Protein AF-A0A0M0BD01-F1 (afdb_monomer_lite)

pLDDT: mean 79.01, std 14.41, range [37.62, 95.62]

Radius of gyration: 25.8 Å; chains: 1; bounding box: 86×58×53 Å

Sequence (229 aa):
MHLENILIILGMAAPMVLFSYLSGTGRVRFELRRLPMLDFVEDMIRAASERAQQLMFVVLRHICSVAARLNVRTIVTSAQPEIASVIADWAKEGYFAAGHPERFNIEDVYSFADGYHAEPLGNVALIHSQEPAGIIYLGQYNWNFCIMPMGAGNLAGVTQAALNCNPDSHTFASVLCSRTVTAHDTVAMGMYLKNDPAETAVQSAQDVVMVFVVCALWLLFALQYLNVL

Structure (mmCIF, N/CA/C/O backbone):
data_AF-A0A0M0BD01-F1
#
_entry.id   AF-A0A0M0BD01-F1
#
loop_
_atom_site.group_PDB
_atom_site.id
_atom_site.type_symbol
_atom_site.label_atom_id
_atom_site.label_alt_id
_atom_site.label_comp_id
_atom_site.label_asym_id
_atom_site.label_entity_id
_atom_site.label_seq_id
_atom_site.pdbx_PDB_ins_code
_atom_site.Cartn_x
_atom_site.Cartn_y
_atom_site.Cartn_z
_atom_site.occupancy
_atom_site.B_iso_or_equiv
_atom_site.auth_seq_id
_atom_site.auth_comp_id
_atom_site.auth_asym_id
_atom_site.auth_atom_id
_atom_site.pdbx_PDB_model_num
ATOM 1 N N . MET A 1 1 ? 61.699 3.710 -6.625 1.00 54.16 1 MET A N 1
ATOM 2 C CA . MET A 1 1 ? 60.513 4.531 -6.943 1.00 54.16 1 MET A CA 1
ATOM 3 C C . MET A 1 1 ? 60.887 5.972 -6.641 1.00 54.16 1 MET A C 1
ATOM 5 O O . MET A 1 1 ? 61.155 6.291 -5.491 1.00 54.16 1 MET A O 1
ATOM 9 N N . HIS A 1 2 ? 61.127 6.751 -7.694 1.00 54.53 2 HIS A N 1
ATOM 10 C CA . HIS A 1 2 ? 61.945 7.964 -7.652 1.00 54.53 2 HIS A CA 1
ATOM 11 C C . HIS A 1 2 ? 61.229 9.129 -6.955 1.00 54.53 2 HIS A C 1
ATOM 13 O O . HIS A 1 2 ? 60.022 9.300 -7.117 1.00 54.53 2 HIS A O 1
ATOM 19 N N . LEU A 1 3 ? 61.993 9.919 -6.190 1.00 64.25 3 LEU A N 1
ATOM 20 C CA . LEU A 1 3 ? 61.565 11.103 -5.424 1.00 64.25 3 LEU A CA 1
ATOM 21 C C . LEU A 1 3 ? 60.707 12.082 -6.258 1.00 64.25 3 LEU A C 1
ATOM 23 O O . LEU A 1 3 ? 59.822 12.755 -5.737 1.00 64.25 3 LEU A O 1
ATOM 27 N N . GLU A 1 4 ? 60.939 12.098 -7.569 1.00 59.94 4 GLU A N 1
ATOM 28 C CA . GLU A 1 4 ? 60.230 12.893 -8.574 1.00 59.94 4 GLU A CA 1
ATOM 29 C C . GLU A 1 4 ? 58.730 12.564 -8.655 1.00 59.94 4 GLU A C 1
ATOM 31 O O . GLU A 1 4 ? 57.906 13.471 -8.740 1.00 59.94 4 GLU A O 1
ATOM 36 N N . ASN A 1 5 ? 58.338 11.293 -8.512 1.00 51.56 5 ASN A N 1
ATOM 37 C CA . ASN A 1 5 ? 56.926 10.894 -8.560 1.00 51.56 5 ASN A CA 1
ATOM 38 C C . ASN A 1 5 ? 56.150 11.385 -7.329 1.00 51.56 5 ASN A C 1
ATOM 40 O O . ASN A 1 5 ? 54.976 11.729 -7.430 1.00 51.56 5 ASN A O 1
ATOM 44 N N . ILE A 1 6 ? 56.808 11.452 -6.167 1.00 68.31 6 ILE A N 1
ATOM 45 C CA . ILE A 1 6 ? 56.199 11.943 -4.922 1.00 68.31 6 ILE A CA 1
ATOM 46 C C . ILE A 1 6 ? 55.979 13.458 -5.003 1.00 68.31 6 ILE A C 1
ATOM 48 O O . ILE A 1 6 ? 54.929 13.948 -4.592 1.00 68.31 6 ILE A O 1
ATOM 52 N N . LEU A 1 7 ? 56.929 14.193 -5.587 1.00 64.56 7 LEU A N 1
ATOM 53 C CA . LEU A 1 7 ? 56.815 15.635 -5.822 1.00 64.56 7 LEU A CA 1
ATOM 54 C C . LEU A 1 7 ? 55.686 15.981 -6.802 1.00 64.56 7 LEU A C 1
ATOM 56 O O . LEU A 1 7 ? 54.951 16.936 -6.559 1.00 64.56 7 LEU A O 1
ATOM 60 N N . ILE A 1 8 ? 55.496 15.185 -7.857 1.00 62.75 8 ILE A N 1
ATOM 61 C CA . ILE A 1 8 ? 54.393 15.371 -8.813 1.00 62.75 8 ILE A CA 1
ATOM 62 C C . ILE A 1 8 ? 53.038 15.109 -8.139 1.00 62.75 8 ILE A C 1
ATOM 64 O O . ILE A 1 8 ? 52.121 15.919 -8.267 1.00 62.75 8 ILE A O 1
ATOM 68 N N . ILE A 1 9 ? 52.918 14.030 -7.359 1.00 60.84 9 ILE A N 1
ATOM 69 C CA . ILE A 1 9 ? 51.678 13.696 -6.639 1.00 60.84 9 ILE A CA 1
ATOM 70 C C . ILE A 1 9 ? 51.341 14.772 -5.595 1.00 60.84 9 ILE A C 1
ATOM 72 O O . ILE A 1 9 ? 50.194 15.213 -5.518 1.00 60.84 9 ILE A O 1
ATOM 76 N N . LEU A 1 10 ? 52.329 15.250 -4.832 1.00 65.81 10 LEU A N 1
ATOM 77 C CA . LEU A 1 10 ? 52.140 16.349 -3.879 1.00 65.81 10 LEU A CA 1
ATOM 78 C C . LEU A 1 10 ? 51.782 17.662 -4.586 1.00 65.81 10 LEU A C 1
ATOM 80 O O . LEU A 1 10 ? 50.916 18.388 -4.104 1.00 65.81 10 LEU A O 1
ATOM 84 N N . GLY A 1 11 ? 52.382 17.940 -5.746 1.00 68.31 11 GLY A N 1
ATOM 85 C CA . GLY A 1 11 ? 52.061 19.106 -6.569 1.00 68.31 11 GLY A CA 1
ATOM 86 C C . GLY A 1 11 ? 50.635 19.091 -7.128 1.00 68.31 11 GLY A C 1
ATOM 87 O O . GLY A 1 11 ? 50.016 20.146 -7.227 1.00 68.31 11 GLY A O 1
ATOM 88 N N . MET A 1 12 ? 50.082 17.913 -7.440 1.00 59.06 12 MET A N 1
ATOM 89 C CA . MET A 1 12 ? 48.693 17.764 -7.902 1.00 59.06 12 MET A CA 1
ATOM 90 C C . MET A 1 12 ? 47.677 17.755 -6.749 1.00 59.06 12 MET A C 1
ATOM 92 O O . MET A 1 12 ? 46.571 18.272 -6.900 1.00 59.06 12 MET A O 1
ATOM 96 N N . ALA A 1 13 ? 48.041 17.197 -5.590 1.00 58.91 13 ALA A N 1
ATOM 97 C CA . ALA A 1 13 ? 47.147 17.086 -4.436 1.00 58.91 13 ALA A CA 1
ATOM 98 C C . ALA A 1 13 ? 47.072 18.376 -3.600 1.00 58.91 13 ALA A C 1
ATOM 100 O O . ALA A 1 13 ? 46.005 18.712 -3.083 1.00 58.91 13 ALA A O 1
ATOM 101 N N . ALA A 1 14 ? 48.175 19.125 -3.481 1.00 68.81 14 ALA A N 1
ATOM 102 C CA . ALA A 1 14 ? 48.242 20.334 -2.659 1.00 68.81 14 ALA A CA 1
ATOM 103 C C . ALA A 1 14 ? 47.229 21.425 -3.062 1.00 68.81 14 ALA A C 1
ATOM 105 O O . ALA A 1 14 ? 46.587 21.966 -2.161 1.00 68.81 14 ALA A O 1
ATOM 106 N N . PRO A 1 15 ? 46.991 21.721 -4.358 1.00 70.56 15 PRO A N 1
ATOM 107 C CA . PRO A 1 15 ? 45.944 22.649 -4.764 1.00 70.56 15 PRO A CA 1
ATOM 108 C C . PRO A 1 15 ? 44.568 22.148 -4.330 1.00 70.56 15 PRO A C 1
ATOM 110 O O . PRO A 1 15 ? 43.813 22.905 -3.741 1.00 70.56 15 PRO A O 1
ATOM 113 N N . MET A 1 16 ? 44.253 20.867 -4.543 1.00 64.25 16 MET A N 1
ATOM 114 C CA . MET A 1 16 ? 42.933 20.296 -4.244 1.00 64.25 16 MET A CA 1
ATOM 115 C C . MET A 1 16 ? 42.610 20.320 -2.740 1.00 64.25 16 MET A C 1
ATOM 117 O O . MET A 1 16 ? 41.498 20.675 -2.337 1.00 64.25 16 MET A O 1
ATOM 121 N N . VAL A 1 17 ? 43.603 20.012 -1.901 1.00 69.88 17 VAL A N 1
ATOM 122 C CA . VAL A 1 17 ? 43.488 20.075 -0.436 1.00 69.88 17 VAL A CA 1
ATOM 123 C C . VAL A 1 17 ? 43.396 21.526 0.045 1.00 69.88 17 VAL A C 1
ATOM 125 O O . VAL A 1 17 ? 42.538 21.845 0.868 1.00 69.88 17 VAL A O 1
ATOM 128 N N . LEU A 1 18 ? 44.210 22.429 -0.513 1.00 67.62 18 LEU A N 1
ATOM 129 C CA . LEU A 1 18 ? 44.159 23.859 -0.205 1.00 67.62 18 LEU A CA 1
ATOM 130 C C . LEU A 1 18 ? 42.812 24.480 -0.617 1.00 67.62 18 LEU A C 1
ATOM 132 O O . LEU A 1 18 ? 42.223 25.226 0.160 1.00 67.62 18 LEU A O 1
ATOM 136 N N . PHE A 1 19 ? 42.276 24.124 -1.787 1.00 63.62 19 PHE A N 1
ATOM 137 C CA . PHE A 1 19 ? 40.962 24.561 -2.272 1.00 63.62 19 PHE A CA 1
ATOM 138 C C . PHE A 1 19 ? 39.820 24.065 -1.380 1.00 63.62 19 PHE A C 1
ATOM 140 O O . PHE A 1 19 ? 38.902 24.830 -1.078 1.00 63.62 19 PHE A O 1
ATOM 147 N N . SER A 1 20 ? 39.892 22.817 -0.913 1.00 60.34 20 SER A N 1
ATOM 148 C CA . SER A 1 20 ? 38.900 22.243 0.006 1.00 60.34 20 SER A CA 1
ATOM 149 C C . SER A 1 20 ? 38.937 22.929 1.376 1.00 60.34 20 SER A C 1
ATOM 151 O O . SER A 1 20 ? 37.892 23.243 1.941 1.00 60.34 20 SER A O 1
ATOM 153 N N . TYR A 1 21 ? 40.134 23.249 1.879 1.00 67.81 21 TYR A N 1
ATOM 154 C CA . TYR A 1 21 ? 40.323 23.982 3.134 1.00 67.81 21 TYR A CA 1
ATOM 155 C C . TYR A 1 21 ? 39.850 25.446 3.043 1.00 67.81 21 TYR A C 1
ATOM 157 O O . TYR A 1 21 ? 39.161 25.951 3.933 1.00 67.81 21 TYR A O 1
ATOM 165 N N . LEU A 1 22 ? 40.153 26.137 1.940 1.00 58.78 22 LEU A N 1
ATOM 166 C CA . LEU A 1 22 ? 39.688 27.507 1.690 1.00 58.78 22 LEU A CA 1
ATOM 167 C C . LEU A 1 22 ? 38.165 27.587 1.473 1.00 58.78 22 LEU A C 1
ATOM 169 O O . LEU A 1 22 ? 37.543 28.567 1.886 1.00 58.78 22 LEU A O 1
ATOM 173 N N . SER A 1 23 ? 37.559 26.545 0.894 1.00 56.41 23 SER A N 1
ATOM 174 C CA . SER A 1 23 ? 36.100 26.439 0.741 1.00 56.41 23 SER A CA 1
ATOM 175 C C . SER A 1 23 ? 35.412 26.105 2.070 1.00 56.41 23 SER A C 1
ATOM 177 O O . SER A 1 23 ? 34.409 26.724 2.418 1.00 56.41 23 SER A O 1
ATOM 179 N N . GLY A 1 24 ? 35.982 25.193 2.866 1.00 58.00 24 GLY A N 1
ATOM 180 C CA . GLY A 1 24 ? 35.456 24.817 4.185 1.00 58.00 24 GLY A CA 1
ATOM 181 C C . GLY A 1 24 ? 35.536 25.936 5.231 1.00 58.00 24 GLY A C 1
ATOM 182 O O . GLY A 1 24 ? 34.702 26.005 6.127 1.00 58.00 24 GLY A O 1
ATOM 183 N N . THR A 1 25 ? 36.491 26.862 5.093 1.00 61.28 25 THR A N 1
ATOM 184 C CA . THR A 1 25 ? 36.602 28.059 5.952 1.00 61.28 25 THR A CA 1
ATOM 185 C C . THR A 1 25 ? 35.658 29.199 5.543 1.00 61.28 25 THR A C 1
ATOM 187 O O . THR A 1 25 ? 35.660 30.253 6.178 1.00 61.28 25 THR A O 1
ATOM 190 N N . GLY A 1 26 ? 34.851 29.020 4.487 1.00 59.28 26 GLY A N 1
ATOM 191 C CA . GLY A 1 26 ? 33.829 29.977 4.045 1.00 59.28 26 GLY A CA 1
ATOM 192 C C . GLY A 1 26 ? 34.366 31.275 3.429 1.00 59.28 26 GLY A C 1
ATOM 193 O O . GLY A 1 26 ? 33.571 32.150 3.085 1.00 59.28 26 GLY A O 1
ATOM 194 N N . ARG A 1 27 ? 35.693 31.410 3.274 1.00 54.62 27 ARG A N 1
ATOM 195 C CA . ARG A 1 27 ? 36.357 32.577 2.661 1.00 54.62 27 ARG A CA 1
ATOM 196 C C . ARG A 1 27 ? 36.177 32.636 1.147 1.00 54.62 27 ARG A C 1
ATOM 198 O O . ARG A 1 27 ? 36.292 33.710 0.567 1.00 54.62 27 ARG A O 1
ATOM 205 N N . VAL A 1 28 ? 35.879 31.497 0.526 1.00 53.66 28 VAL A N 1
ATOM 206 C CA . VAL A 1 28 ? 35.521 31.392 -0.887 1.00 53.66 28 VAL A CA 1
ATOM 207 C C . VAL A 1 28 ? 34.201 30.633 -0.974 1.00 53.66 28 VAL A C 1
ATOM 209 O O . VAL A 1 28 ? 34.133 29.458 -0.620 1.00 53.66 28 VAL A O 1
ATOM 212 N N . ARG A 1 29 ? 33.135 31.317 -1.399 1.00 47.34 29 ARG A N 1
ATOM 213 C CA . ARG A 1 29 ? 31.838 30.702 -1.694 1.00 47.34 29 ARG A CA 1
ATOM 214 C C . ARG A 1 29 ? 31.713 30.569 -3.202 1.00 47.34 29 ARG A C 1
ATOM 216 O O . ARG A 1 29 ? 31.698 31.573 -3.906 1.00 47.34 29 ARG A O 1
ATOM 223 N N . PHE A 1 30 ? 31.641 29.337 -3.681 1.00 51.19 30 PHE A N 1
ATOM 224 C CA . PHE A 1 30 ? 31.313 29.062 -5.070 1.00 51.19 30 PHE A CA 1
ATOM 225 C C . PHE A 1 30 ? 29.811 28.817 -5.161 1.00 51.19 30 PHE A C 1
ATOM 227 O O . PHE A 1 30 ? 29.295 27.875 -4.562 1.00 51.19 30 PHE A O 1
ATOM 234 N N . GLU A 1 31 ? 29.105 29.668 -5.896 1.00 51.19 31 GLU A N 1
ATOM 235 C CA . GLU A 1 31 ? 27.735 29.375 -6.298 1.00 51.19 31 GLU A CA 1
ATOM 236 C C . GLU A 1 31 ? 27.801 28.347 -7.430 1.00 51.19 31 GLU A C 1
ATOM 238 O O . GLU A 1 31 ? 28.256 28.641 -8.537 1.00 51.19 31 GLU A O 1
ATOM 243 N N . LEU A 1 32 ? 27.409 27.104 -7.144 1.00 47.59 32 LEU A N 1
ATOM 244 C CA . LEU A 1 32 ? 27.229 26.105 -8.192 1.00 47.59 32 LEU A CA 1
ATOM 245 C C . LEU A 1 32 ? 26.117 26.597 -9.122 1.00 47.59 32 LEU A C 1
ATOM 247 O O . LEU A 1 32 ? 24.995 26.854 -8.683 1.00 47.59 32 LEU A O 1
ATOM 251 N N . ARG A 1 33 ? 26.424 26.734 -10.417 1.00 48.00 33 ARG A N 1
ATOM 252 C CA . ARG A 1 33 ? 25.411 27.054 -11.427 1.00 48.00 33 ARG A CA 1
ATOM 253 C C . ARG A 1 33 ? 24.346 25.958 -11.398 1.00 48.00 33 ARG A C 1
ATOM 255 O O . ARG A 1 33 ? 24.674 24.789 -11.593 1.00 48.00 33 ARG A O 1
ATOM 262 N N . ARG A 1 34 ? 23.080 26.341 -11.209 1.00 53.69 34 ARG A N 1
ATOM 263 C CA . ARG A 1 34 ? 21.936 25.427 -11.322 1.00 53.69 34 ARG A CA 1
ATOM 264 C C . ARG A 1 34 ? 21.996 24.709 -12.673 1.00 53.69 34 ARG A C 1
ATOM 266 O O . ARG A 1 34 ? 22.080 25.360 -13.719 1.00 53.69 34 ARG A O 1
ATOM 273 N N . LEU A 1 35 ? 22.016 23.379 -12.646 1.00 52.22 35 LEU A N 1
ATOM 274 C CA . LEU A 1 35 ? 22.047 22.555 -13.849 1.00 52.22 35 LEU A CA 1
ATOM 275 C C . LEU A 1 35 ? 20.604 22.369 -14.338 1.00 52.22 35 LEU A C 1
ATOM 277 O O . LEU A 1 35 ? 19.823 21.765 -13.614 1.00 52.22 35 LEU A O 1
ATOM 281 N N . PRO A 1 36 ? 20.241 22.799 -15.561 1.00 64.75 36 PRO A N 1
ATOM 282 C CA . PRO A 1 36 ? 18.890 22.589 -16.103 1.00 64.75 36 PRO A CA 1
ATOM 283 C C . PRO A 1 36 ? 18.496 21.105 -16.173 1.00 64.75 36 PRO A C 1
ATOM 285 O O . PRO A 1 36 ? 17.326 20.750 -16.149 1.00 64.75 36 PRO A O 1
ATOM 288 N N . MET A 1 37 ? 19.498 20.225 -16.252 1.00 49.00 37 MET A N 1
ATOM 289 C CA . MET A 1 37 ? 19.317 18.777 -16.229 1.00 49.00 37 MET A CA 1
ATOM 290 C C . MET A 1 37 ? 18.883 18.264 -14.851 1.00 49.00 37 MET A C 1
ATOM 292 O O . MET A 1 37 ? 18.211 17.244 -14.785 1.00 49.00 37 MET A O 1
ATOM 296 N N . LEU A 1 38 ? 19.242 18.963 -13.767 1.00 55.75 38 LEU A N 1
ATOM 297 C CA . LEU A 1 38 ? 18.781 18.628 -12.422 1.00 55.75 38 LEU A CA 1
ATOM 298 C C . LEU A 1 38 ? 17.293 18.949 -12.280 1.00 55.75 38 LEU A C 1
ATOM 300 O O . LEU A 1 38 ? 16.559 18.099 -11.807 1.00 55.75 38 LEU A O 1
ATOM 304 N N . ASP A 1 39 ? 16.842 20.093 -12.804 1.00 70.69 39 ASP A N 1
ATOM 305 C CA . ASP A 1 39 ? 15.416 20.445 -12.839 1.00 70.69 39 ASP A CA 1
ATOM 306 C C . ASP A 1 39 ? 14.618 19.436 -13.677 1.00 70.69 39 ASP A C 1
ATOM 308 O O . ASP A 1 39 ? 13.576 18.964 -13.250 1.00 70.69 39 ASP A O 1
ATOM 312 N N . PHE A 1 40 ? 15.148 19.017 -14.831 1.00 64.81 40 PHE A N 1
ATOM 313 C CA . PHE A 1 40 ? 14.515 17.986 -15.658 1.00 64.81 40 PHE A CA 1
ATOM 314 C C . PHE A 1 40 ? 14.468 16.610 -14.973 1.00 64.81 40 PHE A C 1
ATOM 316 O O . PHE A 1 40 ? 13.462 15.913 -15.070 1.00 64.81 40 PHE A O 1
ATOM 323 N N . VAL A 1 41 ? 15.534 16.205 -14.275 1.00 60.12 41 VAL A N 1
ATOM 324 C CA . VAL A 1 41 ? 15.557 14.957 -13.495 1.00 60.12 41 VAL A CA 1
ATOM 325 C C . VAL A 1 41 ? 14.602 15.047 -12.305 1.00 60.12 41 VAL A C 1
ATOM 327 O O . VAL A 1 41 ? 13.873 14.094 -12.056 1.00 60.12 41 VAL A O 1
ATOM 330 N N . GLU A 1 42 ? 14.551 16.179 -11.606 1.00 65.69 42 GLU A N 1
ATOM 331 C CA . GLU A 1 42 ? 13.607 16.432 -10.515 1.00 65.69 42 GLU A CA 1
ATOM 332 C C . GLU A 1 42 ? 12.159 16.432 -11.014 1.00 65.69 42 GLU A C 1
ATOM 334 O O . GLU A 1 42 ? 11.321 15.785 -10.396 1.00 65.69 42 GLU A O 1
ATOM 339 N N . ASP A 1 43 ? 11.869 17.060 -12.154 1.00 67.56 43 ASP A N 1
ATOM 340 C CA . ASP A 1 43 ? 10.549 17.066 -12.791 1.00 67.56 43 ASP A CA 1
ATOM 341 C C . ASP A 1 43 ? 10.160 15.671 -13.299 1.00 67.56 43 ASP A C 1
ATOM 343 O O . ASP A 1 43 ? 9.009 15.261 -13.159 1.00 67.56 43 ASP A O 1
ATOM 347 N N . MET A 1 44 ? 11.109 14.894 -13.834 1.00 42.56 44 MET A N 1
ATOM 348 C CA . MET A 1 44 ? 10.883 13.495 -14.210 1.00 42.56 44 MET A CA 1
ATOM 349 C C . MET A 1 44 ? 10.619 12.611 -12.990 1.00 42.56 44 MET A C 1
ATOM 351 O O . MET A 1 44 ? 9.696 11.798 -13.022 1.00 42.56 44 MET A O 1
ATOM 355 N N . ILE A 1 45 ? 11.400 12.762 -11.917 1.00 46.78 45 ILE A N 1
ATOM 356 C CA . ILE A 1 45 ? 11.204 12.038 -10.655 1.00 46.78 45 ILE A CA 1
ATOM 357 C C . ILE A 1 45 ? 9.862 12.432 -10.043 1.00 46.78 45 ILE A C 1
ATOM 359 O O . ILE A 1 45 ? 9.117 11.559 -9.608 1.00 46.78 45 ILE A O 1
ATOM 363 N N . ARG A 1 46 ? 9.516 13.720 -10.062 1.00 47.69 46 ARG A N 1
ATOM 364 C CA . ARG A 1 46 ? 8.252 14.247 -9.549 1.00 47.69 46 ARG A CA 1
ATOM 365 C C . ARG A 1 46 ? 7.073 13.728 -10.369 1.00 47.69 46 ARG A C 1
ATOM 367 O O . ARG A 1 46 ? 6.159 13.169 -9.782 1.00 47.69 46 ARG A O 1
ATOM 374 N N . ALA A 1 47 ? 7.131 13.766 -11.699 1.00 51.69 47 ALA A N 1
ATOM 375 C CA . ALA A 1 47 ? 6.078 13.232 -12.566 1.00 51.69 47 ALA A CA 1
ATOM 376 C C . ALA A 1 47 ? 5.929 11.700 -12.466 1.00 51.69 47 ALA A C 1
ATOM 378 O O . ALA A 1 47 ? 4.811 11.180 -12.506 1.00 51.69 47 ALA A O 1
ATOM 379 N N . ALA A 1 48 ? 7.035 10.961 -12.326 1.00 37.62 48 ALA A N 1
ATOM 380 C CA . ALA A 1 48 ? 7.015 9.511 -12.125 1.00 37.62 48 ALA A CA 1
ATOM 381 C C . ALA A 1 48 ? 6.486 9.130 -10.730 1.00 37.62 48 ALA A C 1
ATOM 383 O O . ALA A 1 48 ? 5.677 8.207 -10.612 1.00 37.62 48 ALA A O 1
ATOM 384 N N . SER A 1 49 ? 6.892 9.869 -9.691 1.00 49.59 49 SER A N 1
ATOM 385 C CA . SER A 1 49 ? 6.409 9.702 -8.317 1.00 49.59 49 SER A CA 1
ATOM 386 C C . SER A 1 49 ? 4.926 10.051 -8.209 1.00 49.59 49 SER A C 1
ATOM 388 O O . SER A 1 49 ? 4.157 9.270 -7.656 1.00 49.59 49 SER A O 1
ATOM 390 N N . GLU A 1 50 ? 4.493 11.171 -8.794 1.00 59.28 50 GLU A N 1
ATOM 391 C CA . GLU A 1 50 ? 3.095 11.613 -8.782 1.00 59.28 50 GLU A CA 1
ATOM 392 C C . GLU A 1 50 ? 2.187 10.606 -9.491 1.00 59.28 50 GLU A C 1
ATOM 394 O O . GLU A 1 50 ? 1.134 10.263 -8.960 1.00 59.28 50 GLU A O 1
ATOM 399 N N . ARG A 1 51 ? 2.597 10.057 -10.642 1.00 55.56 51 ARG A N 1
ATOM 400 C CA . ARG A 1 51 ? 1.795 9.056 -11.368 1.00 55.56 51 ARG A CA 1
ATOM 401 C C . ARG A 1 51 ? 1.599 7.755 -10.592 1.00 55.56 51 ARG A C 1
ATOM 403 O O . ARG A 1 51 ? 0.471 7.277 -10.492 1.00 55.56 51 ARG A O 1
ATOM 410 N N . ALA A 1 52 ? 2.667 7.181 -10.040 1.00 54.12 52 ALA A N 1
ATOM 411 C CA . ALA A 1 52 ? 2.565 5.935 -9.277 1.00 54.12 52 ALA A CA 1
ATOM 412 C C . ALA A 1 52 ? 1.755 6.128 -7.982 1.00 54.12 52 ALA A C 1
ATOM 414 O O . ALA A 1 52 ? 0.947 5.276 -7.609 1.00 54.12 52 ALA A O 1
ATOM 415 N N . GLN A 1 53 ? 1.919 7.281 -7.330 1.00 63.75 53 GLN A N 1
ATOM 416 C CA . GLN A 1 53 ? 1.192 7.630 -6.114 1.00 63.75 53 GLN A CA 1
ATOM 417 C C . GLN A 1 53 ? -0.298 7.899 -6.394 1.00 63.75 53 GLN A C 1
ATOM 419 O O . GLN A 1 53 ? -1.154 7.453 -5.632 1.00 63.75 53 GLN A O 1
ATOM 424 N N . GLN A 1 54 ? -0.634 8.522 -7.529 1.00 66.75 54 GLN A N 1
ATOM 425 C CA . GLN A 1 54 ? -2.021 8.734 -7.962 1.00 66.75 54 GLN A CA 1
ATOM 426 C C . GLN A 1 54 ? -2.777 7.422 -8.195 1.00 66.75 54 GLN A C 1
ATOM 428 O O . GLN A 1 54 ? -3.923 7.295 -7.766 1.00 66.75 54 GLN A O 1
ATOM 433 N N . LEU A 1 55 ? -2.150 6.422 -8.820 1.00 75.25 55 LEU A N 1
ATOM 434 C CA . LEU A 1 55 ? -2.795 5.123 -9.056 1.00 75.25 55 LEU A CA 1
ATOM 435 C C . LEU A 1 55 ? -3.090 4.381 -7.747 1.00 75.25 55 LEU A C 1
ATOM 437 O O . LEU A 1 55 ? -4.128 3.732 -7.621 1.00 75.25 55 LEU A O 1
ATOM 441 N N . MET A 1 56 ? -2.234 4.538 -6.738 1.00 79.12 56 MET A N 1
ATOM 442 C CA . MET A 1 56 ? -2.475 3.988 -5.405 1.00 79.12 56 MET A CA 1
ATOM 443 C C . MET A 1 56 ? -3.652 4.673 -4.693 1.00 79.12 56 MET A C 1
ATOM 445 O O . MET A 1 56 ? -4.445 3.998 -4.036 1.00 79.12 56 MET A O 1
ATOM 449 N N . PHE A 1 57 ? -3.833 5.985 -4.872 1.00 86.38 57 PHE A N 1
ATOM 450 C CA . PHE A 1 57 ? -5.013 6.686 -4.356 1.00 86.38 57 PHE A CA 1
ATOM 451 C C . PHE A 1 57 ? -6.313 6.253 -5.047 1.00 86.38 57 PHE A C 1
ATOM 453 O O . PHE A 1 57 ? -7.351 6.158 -4.392 1.00 86.38 57 PHE A O 1
ATOM 460 N N . VAL A 1 58 ? -6.264 5.895 -6.335 1.00 87.19 58 VAL A N 1
ATOM 461 C CA . VAL A 1 58 ? -7.413 5.292 -7.036 1.00 87.19 58 VAL A CA 1
ATOM 462 C C . VAL A 1 58 ? -7.794 3.945 -6.412 1.00 87.19 58 VAL A C 1
ATOM 464 O O . VAL A 1 58 ? -8.980 3.675 -6.204 1.00 87.19 58 VAL A O 1
ATOM 467 N N . VAL A 1 59 ? -6.806 3.117 -6.055 1.00 87.62 59 VAL A N 1
ATOM 468 C CA . VAL A 1 59 ? -7.040 1.851 -5.339 1.00 87.62 59 VAL A CA 1
ATOM 469 C C . VAL A 1 59 ? -7.640 2.108 -3.953 1.00 87.62 59 VAL A C 1
ATOM 471 O O . VAL A 1 59 ? -8.644 1.485 -3.609 1.00 87.62 59 VAL A O 1
ATOM 474 N N . LEU A 1 60 ? -7.100 3.063 -3.184 1.00 90.81 60 LEU A N 1
ATOM 475 C CA . LEU A 1 60 ? -7.654 3.467 -1.884 1.00 90.81 60 LEU A CA 1
ATOM 476 C C . LEU A 1 60 ? -9.122 3.900 -2.006 1.00 90.81 60 LEU A C 1
ATOM 478 O O . LEU A 1 60 ? -9.980 3.397 -1.282 1.00 90.81 60 LEU A O 1
ATOM 482 N N . ARG A 1 61 ? -9.429 4.785 -2.960 1.00 92.94 61 ARG A N 1
ATOM 483 C CA . ARG A 1 61 ? -10.797 5.244 -3.235 1.00 92.94 61 ARG A CA 1
ATOM 484 C C . ARG A 1 61 ? -11.728 4.075 -3.535 1.00 92.94 61 ARG A C 1
ATOM 486 O O . ARG A 1 61 ? -12.852 4.039 -3.034 1.00 92.94 61 ARG A O 1
ATOM 493 N N . HIS A 1 62 ? -11.273 3.110 -4.334 1.00 92.00 62 HIS A N 1
ATOM 494 C CA . HIS A 1 62 ? -12.051 1.912 -4.629 1.00 92.00 62 HIS A CA 1
ATOM 495 C C . HIS A 1 62 ? -12.295 1.063 -3.375 1.00 92.00 62 HIS A C 1
ATOM 497 O O . HIS A 1 62 ? -13.433 0.662 -3.139 1.00 92.00 62 HIS A O 1
ATOM 503 N N . ILE A 1 63 ? -11.275 0.844 -2.540 1.00 92.62 63 ILE A N 1
ATOM 504 C CA . ILE A 1 63 ? -11.402 0.115 -1.268 1.00 92.62 63 ILE A CA 1
ATOM 505 C C . ILE A 1 63 ? -12.420 0.800 -0.351 1.00 92.62 63 ILE A C 1
ATOM 507 O O . ILE A 1 63 ? -13.359 0.147 0.104 1.00 92.62 63 ILE A O 1
ATOM 511 N N . CYS A 1 64 ? -12.299 2.114 -0.137 1.00 93.88 64 CYS A N 1
ATOM 512 C CA . CYS A 1 64 ? -13.257 2.883 0.660 1.00 93.88 64 CYS A CA 1
ATOM 513 C C . CYS A 1 64 ? -14.671 2.808 0.070 1.00 93.88 64 CYS A C 1
ATOM 515 O O . CYS A 1 64 ? -15.635 2.646 0.808 1.00 93.88 64 CYS A O 1
ATOM 517 N N . SER A 1 65 ? -14.811 2.839 -1.258 1.00 94.31 65 SER A N 1
ATOM 518 C CA . SER A 1 65 ? -16.101 2.674 -1.934 1.00 94.31 65 SER A CA 1
ATOM 519 C C . SER A 1 65 ? -16.724 1.290 -1.699 1.00 94.31 65 SER A C 1
ATOM 521 O O . SER A 1 65 ? -17.927 1.178 -1.455 1.00 94.31 65 SER A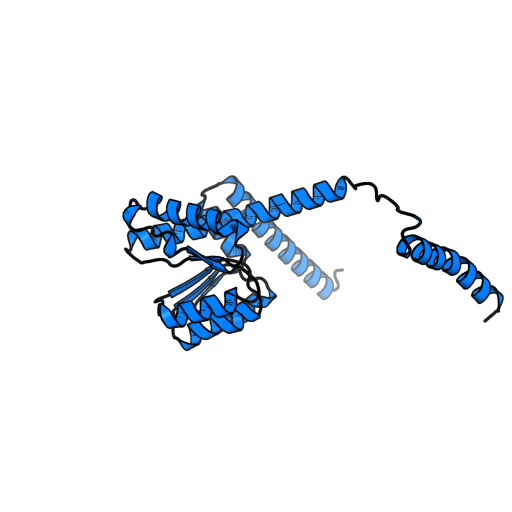 O 1
ATOM 523 N N . VAL A 1 66 ? -15.924 0.219 -1.746 1.00 93.38 66 VAL A N 1
ATOM 524 C CA . VAL A 1 66 ? -16.378 -1.148 -1.441 1.00 93.38 66 VAL A CA 1
ATOM 525 C C . VAL A 1 66 ? -16.787 -1.259 0.028 1.00 93.38 66 VAL A C 1
ATOM 527 O O . VAL A 1 66 ? -17.880 -1.746 0.315 1.00 93.38 66 VAL A O 1
ATOM 530 N N . ALA A 1 67 ? -15.956 -0.770 0.947 1.00 93.56 67 ALA A N 1
ATOM 531 C CA . ALA A 1 67 ? -16.241 -0.798 2.378 1.00 93.56 67 ALA A CA 1
ATOM 532 C C . ALA A 1 67 ? -17.504 0.002 2.728 1.00 93.56 67 ALA A C 1
ATOM 534 O O . ALA A 1 67 ? -18.362 -0.487 3.464 1.00 93.56 67 ALA A O 1
ATOM 535 N N . ALA A 1 68 ? -17.682 1.172 2.108 1.00 94.50 68 ALA A N 1
ATOM 536 C CA . ALA A 1 68 ? -18.876 1.993 2.245 1.00 94.50 68 ALA A CA 1
ATOM 537 C C . ALA A 1 68 ? -20.141 1.237 1.818 1.00 94.50 68 ALA A C 1
ATOM 539 O O . ALA A 1 68 ? -21.121 1.251 2.559 1.00 94.50 68 ALA A O 1
ATOM 540 N N . ARG A 1 69 ? -20.122 0.517 0.682 1.00 94.00 69 ARG A N 1
ATOM 541 C CA . ARG A 1 69 ? -21.253 -0.331 0.243 1.00 94.00 69 ARG A CA 1
ATOM 542 C C . ARG A 1 69 ? -21.553 -1.464 1.223 1.00 94.00 69 ARG A C 1
ATOM 544 O O . ARG A 1 69 ? -22.717 -1.768 1.460 1.00 94.00 69 ARG A O 1
ATOM 551 N N . LEU A 1 70 ? -20.512 -2.067 1.795 1.00 94.75 70 LEU A N 1
ATOM 552 C CA . LEU A 1 70 ? -20.625 -3.178 2.744 1.00 94.75 70 LEU A CA 1
ATOM 553 C C . LEU A 1 70 ? -20.910 -2.734 4.186 1.00 94.75 70 LEU A C 1
ATOM 555 O O . LEU A 1 70 ? -21.049 -3.587 5.058 1.00 94.75 70 LEU A O 1
ATOM 559 N N . ASN A 1 71 ? -21.023 -1.426 4.441 1.00 94.19 71 ASN A N 1
ATOM 560 C CA . ASN A 1 71 ? -21.186 -0.856 5.779 1.00 94.19 71 ASN A CA 1
ATOM 561 C C . ASN A 1 71 ? -20.059 -1.264 6.751 1.00 94.19 71 ASN A C 1
ATOM 563 O O . ASN A 1 71 ? -20.301 -1.572 7.917 1.00 94.19 71 ASN A O 1
ATOM 567 N N . VAL A 1 72 ? -18.821 -1.282 6.253 1.00 93.19 72 VAL A N 1
ATOM 568 C CA . VAL A 1 72 ? -17.616 -1.585 7.031 1.00 93.19 72 VAL A CA 1
ATOM 569 C C . VAL A 1 72 ? -16.880 -0.282 7.332 1.00 93.19 72 VAL A C 1
ATOM 571 O O . VAL A 1 72 ? -16.561 0.471 6.413 1.00 93.19 72 VAL A O 1
ATOM 574 N N . ARG A 1 73 ? -16.588 -0.024 8.613 1.00 94.06 73 ARG A N 1
ATOM 575 C CA . ARG A 1 73 ? -15.759 1.113 9.044 1.00 94.06 73 ARG A CA 1
ATOM 576 C C . ARG A 1 73 ? -14.327 0.918 8.547 1.00 94.06 73 ARG A C 1
ATOM 578 O O . ARG A 1 73 ? -13.724 -0.120 8.810 1.00 94.06 73 ARG A O 1
ATOM 585 N N . THR A 1 74 ? -13.776 1.918 7.865 1.00 93.06 74 THR A N 1
ATOM 586 C CA . THR A 1 74 ? -12.377 1.906 7.412 1.00 93.06 74 THR A CA 1
ATOM 587 C C . THR A 1 74 ? -11.554 2.903 8.201 1.00 93.06 74 THR A C 1
ATOM 589 O O . THR A 1 74 ? -11.842 4.095 8.148 1.00 93.06 74 THR A O 1
ATOM 592 N N . ILE A 1 75 ? -10.502 2.419 8.851 1.00 94.44 75 ILE A N 1
ATOM 593 C CA . ILE A 1 75 ? -9.473 3.262 9.454 1.00 94.44 75 ILE A CA 1
ATOM 594 C C . ILE A 1 75 ? -8.318 3.361 8.461 1.00 94.44 75 ILE A C 1
ATOM 596 O O . ILE A 1 75 ? -7.812 2.336 8.004 1.00 94.44 75 ILE A O 1
ATOM 600 N N . VAL A 1 76 ? -7.931 4.581 8.100 1.00 92.56 76 VAL A N 1
ATOM 601 C CA . VAL A 1 76 ? -6.875 4.848 7.119 1.00 92.56 76 VAL A CA 1
ATOM 602 C C . VAL A 1 76 ? -5.716 5.527 7.827 1.00 92.56 76 VAL A C 1
ATOM 604 O O . VAL A 1 76 ? -5.901 6.524 8.518 1.00 92.56 76 VAL A O 1
ATOM 607 N N . THR A 1 77 ? -4.511 4.996 7.663 1.00 90.06 77 THR A N 1
ATOM 608 C CA . THR A 1 77 ? -3.306 5.550 8.279 1.00 90.06 77 THR A CA 1
ATOM 609 C C . THR A 1 77 ? -2.326 6.023 7.213 1.00 90.06 77 THR A C 1
ATOM 611 O O . THR A 1 77 ? -2.234 5.451 6.127 1.00 90.06 77 THR A O 1
ATOM 614 N N . SER A 1 78 ? -1.606 7.101 7.519 1.00 85.81 78 SER A N 1
ATOM 615 C CA . SER A 1 78 ? -0.537 7.647 6.688 1.00 85.81 78 SER A CA 1
ATOM 616 C C . SER A 1 78 ? 0.753 7.787 7.487 1.00 85.81 78 SER A C 1
ATOM 618 O O . SER A 1 78 ? 0.759 8.282 8.617 1.00 85.81 78 SER A O 1
ATOM 620 N N . ALA A 1 79 ? 1.866 7.410 6.862 1.00 79.19 79 ALA A N 1
ATOM 621 C CA . ALA A 1 79 ? 3.199 7.729 7.355 1.00 79.19 79 ALA A CA 1
ATOM 622 C C . ALA A 1 79 ? 3.532 9.218 7.194 1.00 79.19 79 ALA A C 1
ATOM 624 O O . ALA A 1 79 ? 4.306 9.761 7.965 1.00 79.19 79 ALA A O 1
ATOM 625 N N . GLN A 1 80 ? 2.959 9.899 6.206 1.00 78.06 80 GLN A N 1
ATOM 626 C CA . GLN A 1 80 ? 3.324 11.273 5.867 1.00 78.06 80 GLN A CA 1
ATOM 627 C C . GLN A 1 80 ? 2.186 12.239 6.234 1.00 78.06 80 GLN A C 1
ATOM 629 O O . GLN A 1 80 ? 1.109 12.157 5.624 1.00 78.06 80 GLN A O 1
ATOM 634 N N . PRO A 1 81 ? 2.402 13.159 7.197 1.00 77.81 81 PRO A N 1
ATOM 635 C CA . PRO A 1 81 ? 1.435 14.202 7.554 1.00 77.81 81 PRO A CA 1
ATOM 636 C C . PRO A 1 81 ? 1.043 15.098 6.386 1.00 77.81 81 PRO A C 1
ATOM 638 O O . PRO A 1 81 ? -0.098 15.548 6.309 1.00 77.81 81 PRO A O 1
ATOM 641 N N . GLU A 1 82 ? 1.963 15.330 5.454 1.00 79.19 82 GLU A N 1
ATOM 642 C CA . GLU A 1 82 ? 1.786 16.251 4.333 1.00 79.19 82 GLU A CA 1
ATOM 643 C C . GLU A 1 82 ? 0.718 15.771 3.345 1.00 79.19 82 GLU A C 1
ATOM 645 O O . GLU A 1 82 ? 0.055 16.586 2.705 1.00 79.19 82 GLU A O 1
ATOM 650 N N . ILE A 1 83 ? 0.533 14.453 3.231 1.00 78.50 83 ILE A N 1
ATOM 651 C CA . ILE A 1 83 ? -0.441 13.835 2.319 1.00 78.50 83 ILE A CA 1
ATOM 652 C C . ILE A 1 83 ? -1.691 13.334 3.044 1.00 78.50 83 ILE A C 1
ATOM 654 O O . ILE A 1 83 ? -2.592 12.803 2.400 1.00 78.50 83 ILE A O 1
ATOM 658 N N . ALA A 1 84 ? -1.774 13.489 4.368 1.00 83.38 84 ALA A N 1
ATOM 659 C CA . ALA A 1 84 ? -2.890 12.984 5.162 1.00 83.38 84 ALA A CA 1
ATOM 660 C C . ALA A 1 84 ? -4.233 13.605 4.744 1.00 83.38 84 ALA A C 1
ATOM 662 O O . ALA A 1 84 ? -5.236 12.903 4.638 1.00 83.38 84 ALA A O 1
ATOM 663 N N . SER A 1 85 ? -4.238 14.906 4.434 1.00 84.94 85 SER A N 1
ATOM 664 C CA . SER A 1 85 ? -5.416 15.605 3.905 1.00 84.94 85 SER A CA 1
ATOM 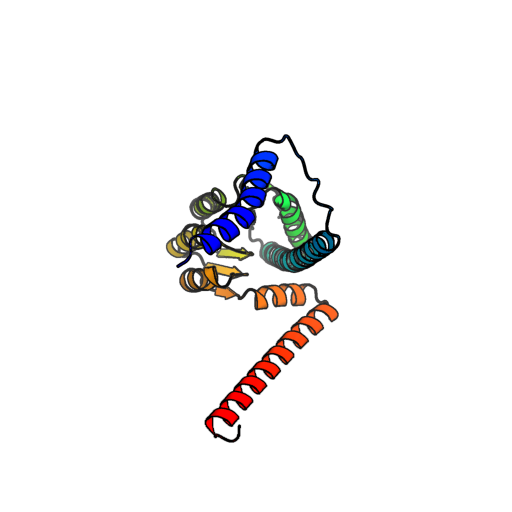665 C C . SER A 1 85 ? -5.832 15.068 2.536 1.00 84.94 85 SER A C 1
ATOM 667 O O . SER A 1 85 ? -7.009 14.811 2.308 1.00 84.94 85 SER A O 1
ATOM 669 N N . VAL A 1 86 ? -4.863 14.812 1.655 1.00 87.31 86 VAL A N 1
ATOM 670 C CA . VAL A 1 86 ? -5.108 14.229 0.329 1.00 87.31 86 VAL A CA 1
ATOM 671 C C . VAL A 1 86 ? -5.699 12.825 0.470 1.00 87.31 86 VAL A C 1
ATOM 673 O O . VAL A 1 86 ? -6.701 12.509 -0.162 1.00 87.31 86 VAL A O 1
ATOM 676 N N . ILE A 1 87 ? -5.132 11.990 1.342 1.00 87.75 87 ILE A N 1
ATOM 677 C CA . ILE A 1 87 ? -5.645 10.647 1.646 1.00 87.75 87 ILE A CA 1
ATOM 678 C C . ILE A 1 87 ? -7.082 10.714 2.171 1.00 87.75 87 ILE A C 1
ATOM 680 O O . ILE A 1 87 ? -7.926 9.931 1.730 1.00 87.75 87 ILE A O 1
ATOM 684 N N . ALA A 1 88 ? -7.375 11.659 3.067 1.00 91.25 88 ALA A N 1
ATOM 685 C CA . ALA A 1 88 ? -8.722 11.872 3.578 1.00 91.25 88 ALA A CA 1
ATOM 686 C C . ALA A 1 88 ? -9.708 12.246 2.462 1.00 91.25 88 ALA A C 1
ATOM 688 O O . ALA A 1 88 ? -10.810 11.699 2.421 1.00 91.25 88 ALA A O 1
ATOM 689 N N . ASP A 1 89 ? -9.309 13.119 1.535 1.00 91.56 89 ASP A N 1
ATOM 690 C CA . ASP A 1 89 ? -10.141 13.519 0.399 1.00 91.56 89 ASP A CA 1
ATOM 691 C C . ASP A 1 89 ? -10.441 12.339 -0.536 1.00 91.56 89 ASP A C 1
ATOM 693 O O . ASP A 1 89 ? -11.597 12.132 -0.911 1.00 91.56 89 ASP A O 1
ATOM 697 N N . TRP A 1 90 ? -9.446 11.505 -0.853 1.00 91.69 90 TRP A N 1
ATOM 698 C CA . TRP A 1 90 ? -9.642 10.306 -1.680 1.00 91.69 90 TRP A CA 1
ATOM 699 C C . TRP A 1 90 ? -10.496 9.240 -0.988 1.00 91.69 90 TRP A C 1
ATOM 701 O O . TRP A 1 90 ? -11.356 8.619 -1.624 1.00 91.69 90 TRP A O 1
ATOM 711 N N . ALA A 1 91 ? -10.298 9.034 0.317 1.00 92.62 91 ALA A N 1
ATOM 712 C CA . ALA A 1 91 ? -11.141 8.148 1.109 1.00 92.62 91 ALA A CA 1
ATOM 713 C C . ALA A 1 91 ? -12.593 8.644 1.085 1.00 92.62 91 ALA A C 1
ATOM 715 O O . ALA A 1 91 ? -13.499 7.889 0.721 1.00 92.62 91 ALA A O 1
ATOM 716 N N . LYS A 1 92 ? -12.807 9.934 1.370 1.00 94.75 92 LYS A N 1
ATOM 717 C CA . LYS A 1 92 ? -14.113 10.598 1.311 1.00 94.75 92 LYS A CA 1
ATOM 718 C C . LYS A 1 92 ? -14.762 10.448 -0.060 1.00 94.75 92 LYS A C 1
ATOM 720 O O . LYS A 1 92 ? -15.929 10.073 -0.139 1.00 94.75 92 LYS A O 1
ATOM 725 N N . GLU A 1 93 ? -14.022 10.667 -1.143 1.00 93.56 93 GLU A N 1
ATOM 726 C CA . GLU A 1 93 ? -14.531 10.484 -2.503 1.00 93.56 93 GLU A CA 1
ATOM 727 C C . GLU A 1 93 ? -15.020 9.046 -2.743 1.00 93.56 93 GLU A C 1
ATOM 729 O O . GLU A 1 93 ? -16.037 8.841 -3.407 1.00 93.56 93 GLU A O 1
ATOM 734 N N . GLY A 1 94 ? -14.349 8.044 -2.168 1.00 92.06 94 GLY A N 1
ATOM 735 C CA . GLY A 1 94 ? -14.778 6.645 -2.222 1.00 92.06 94 GLY A CA 1
ATOM 736 C C . GLY A 1 94 ? -16.154 6.422 -1.588 1.00 92.06 94 GLY A C 1
ATOM 737 O O . GLY A 1 94 ? -17.029 5.810 -2.209 1.00 92.06 94 GLY A O 1
ATOM 738 N N . TYR A 1 95 ? -16.370 6.971 -0.388 1.00 95.50 95 TYR A N 1
ATOM 739 C CA . TYR A 1 95 ? -17.661 6.929 0.313 1.00 95.50 95 TYR A CA 1
ATOM 740 C C . TYR A 1 95 ? -18.764 7.671 -0.455 1.00 95.50 95 TYR A C 1
ATOM 742 O O . TYR A 1 95 ? -19.881 7.165 -0.590 1.00 95.50 95 TYR A O 1
ATOM 750 N N . PHE A 1 96 ? -18.443 8.837 -1.022 1.00 95.56 96 PHE A N 1
ATOM 751 C CA . PHE A 1 96 ? -19.371 9.624 -1.839 1.00 95.56 96 PHE A CA 1
ATOM 752 C C . PHE A 1 96 ? -19.764 8.886 -3.123 1.00 95.56 96 PHE A C 1
ATOM 754 O O . PHE A 1 96 ? -20.946 8.803 -3.446 1.00 95.56 96 PHE A O 1
ATOM 761 N N . ALA A 1 97 ? -18.797 8.286 -3.821 1.00 92.56 97 ALA A N 1
ATOM 762 C CA . ALA A 1 97 ? -19.042 7.500 -5.029 1.00 92.56 97 ALA A CA 1
ATOM 763 C C . ALA A 1 97 ? -19.894 6.248 -4.757 1.00 92.56 97 ALA A C 1
ATOM 765 O O . ALA A 1 97 ? -20.603 5.778 -5.643 1.00 92.56 97 ALA A O 1
ATOM 766 N N . ALA A 1 98 ? -19.848 5.713 -3.534 1.00 93.62 98 ALA A N 1
ATOM 767 C CA . ALA A 1 98 ? -20.700 4.611 -3.097 1.00 93.62 98 ALA A CA 1
ATOM 768 C C . ALA A 1 98 ? -22.124 5.040 -2.692 1.00 93.62 98 ALA A C 1
ATOM 770 O O . ALA A 1 98 ? -22.940 4.169 -2.402 1.00 93.62 98 ALA A O 1
ATOM 771 N N . GLY A 1 99 ? -22.425 6.344 -2.653 1.00 95.62 99 GLY A N 1
ATOM 772 C CA . GLY A 1 99 ? -23.718 6.870 -2.207 1.00 95.62 99 GLY A CA 1
ATOM 773 C C . GLY A 1 99 ? -23.907 6.884 -0.686 1.00 95.62 99 GLY A C 1
ATOM 774 O O . GLY A 1 99 ? -25.038 7.036 -0.234 1.00 95.62 99 GLY A O 1
ATOM 775 N N . HIS A 1 100 ? -22.823 6.742 0.087 1.00 95.19 100 HIS A N 1
ATOM 776 C CA . HIS A 1 100 ? -22.848 6.686 1.553 1.00 95.19 100 HIS A CA 1
ATOM 777 C C . HIS A 1 100 ? -21.905 7.714 2.213 1.00 95.19 100 HIS A C 1
ATOM 779 O O . HIS A 1 100 ? -21.020 7.333 2.989 1.00 95.19 100 HIS A O 1
ATOM 785 N N . PRO A 1 101 ? -22.039 9.021 1.907 1.00 94.38 101 PRO A N 1
ATOM 786 C CA . PRO A 1 101 ? -21.190 10.063 2.486 1.00 94.38 101 PRO A CA 1
ATOM 787 C C . PRO A 1 101 ? -21.316 10.168 4.014 1.00 94.38 101 PRO A C 1
ATOM 789 O O . PRO A 1 101 ? -20.361 10.559 4.677 1.00 94.38 101 PRO A O 1
ATOM 792 N N . GLU A 1 102 ? -22.466 9.794 4.581 1.00 95.00 102 GLU A N 1
ATOM 793 C CA . GLU A 1 102 ? -22.755 9.815 6.018 1.00 95.00 102 GLU A CA 1
ATOM 794 C C . GLU A 1 102 ? -21.907 8.833 6.833 1.00 95.00 102 GLU A C 1
ATOM 796 O O . GLU A 1 102 ? -21.803 8.974 8.048 1.00 95.00 102 GLU A O 1
ATOM 801 N N . ARG A 1 103 ? -21.314 7.830 6.173 1.00 93.69 103 ARG A N 1
ATOM 802 C CA . ARG A 1 103 ? -20.473 6.811 6.818 1.00 93.69 103 ARG A CA 1
ATOM 803 C C . ARG A 1 103 ? -19.003 7.211 6.885 1.00 93.69 103 ARG A C 1
ATOM 805 O O . ARG A 1 103 ? -18.230 6.537 7.557 1.00 93.69 103 ARG A O 1
ATOM 812 N N . PHE A 1 104 ? -18.609 8.277 6.188 1.00 95.31 104 PHE A N 1
ATOM 813 C CA . PHE A 1 104 ? -17.241 8.769 6.241 1.00 95.31 104 PHE A CA 1
ATOM 814 C C . PHE A 1 104 ? -17.000 9.529 7.548 1.00 95.31 104 PHE A C 1
ATOM 816 O O . PHE A 1 104 ? -17.699 10.497 7.849 1.00 95.31 104 PHE A O 1
ATOM 823 N N . ASN A 1 105 ? -15.969 9.122 8.285 1.00 94.44 105 ASN A N 1
ATOM 824 C CA . ASN A 1 105 ? -15.509 9.811 9.480 1.00 94.44 105 ASN A CA 1
ATOM 825 C C . ASN A 1 105 ? -14.064 10.277 9.285 1.00 94.44 105 ASN A C 1
ATOM 827 O O . ASN A 1 105 ? -13.176 9.469 9.026 1.00 94.44 105 ASN A O 1
ATOM 831 N N . ILE A 1 106 ? -13.830 11.580 9.433 1.00 91.75 106 ILE A N 1
ATOM 832 C CA . ILE A 1 106 ? -12.489 12.156 9.305 1.00 91.75 106 ILE A CA 1
ATOM 833 C C . ILE A 1 106 ? -11.560 11.711 10.441 1.00 91.75 106 ILE A C 1
ATOM 835 O O . ILE A 1 106 ? -10.366 11.558 10.218 1.00 91.75 106 ILE A O 1
ATOM 839 N N . GLU A 1 107 ? -12.110 11.425 11.624 1.00 91.69 107 GLU A N 1
ATOM 840 C CA . GLU A 1 107 ? -11.344 10.958 12.790 1.00 91.69 107 GLU A CA 1
ATOM 841 C C . GLU A 1 107 ? -10.787 9.538 12.605 1.00 91.69 107 GLU A C 1
ATOM 843 O O . GLU A 1 107 ? -9.923 9.112 13.367 1.00 91.69 107 GLU A O 1
ATOM 848 N N . ASP A 1 108 ? -11.261 8.807 11.590 1.00 92.94 108 ASP A N 1
ATOM 849 C CA . ASP A 1 108 ? -10.728 7.496 11.209 1.00 92.94 108 ASP A CA 1
ATOM 850 C C . ASP A 1 108 ? -9.533 7.611 10.241 1.00 92.94 108 ASP A C 1
ATOM 852 O O . ASP A 1 108 ? -8.994 6.590 9.810 1.00 92.94 108 ASP A O 1
ATOM 856 N N . VAL A 1 109 ? -9.105 8.833 9.896 1.00 90.88 109 VAL A N 1
ATOM 857 C CA . VAL A 1 109 ? -7.922 9.096 9.068 1.00 90.88 109 VAL A CA 1
ATOM 858 C C . VAL A 1 109 ? -6.790 9.641 9.938 1.00 90.88 109 VAL A C 1
ATOM 860 O O . VAL A 1 109 ? -6.791 10.802 10.342 1.00 90.88 109 VAL A O 1
ATOM 863 N N . TYR A 1 110 ? -5.792 8.802 10.204 1.00 86.06 110 TYR A N 1
ATOM 864 C CA . TYR A 1 110 ? -4.647 9.142 11.044 1.00 86.06 110 TYR A CA 1
ATOM 865 C C . TYR A 1 110 ? -3.408 9.454 10.217 1.00 86.06 110 TYR A C 1
ATOM 867 O O . TYR A 1 110 ? -3.141 8.832 9.188 1.00 86.06 110 TYR A O 1
ATOM 875 N N . SER A 1 111 ? -2.577 10.347 10.746 1.00 84.00 111 SER A N 1
ATOM 876 C CA . SER A 1 111 ? -1.198 10.480 10.302 1.00 84.00 111 SER A CA 1
ATOM 877 C C . SER A 1 111 ? -0.251 10.526 11.482 1.00 84.00 111 SER A C 1
ATOM 879 O O . SER A 1 111 ? -0.537 11.154 12.501 1.00 84.00 111 SER A O 1
ATOM 881 N N . PHE A 1 112 ? 0.905 9.895 11.324 1.00 80.69 112 PHE A N 1
ATOM 882 C CA . PHE A 1 112 ? 1.946 9.893 12.342 1.00 80.69 112 PHE A CA 1
ATOM 883 C C . PHE A 1 112 ? 2.965 10.998 12.052 1.00 80.69 112 PHE A C 1
ATOM 885 O O . PHE A 1 112 ? 3.447 11.117 10.932 1.00 80.69 112 PHE A O 1
ATOM 892 N N . ALA A 1 113 ? 3.275 11.827 13.054 1.00 66.38 113 ALA A N 1
ATOM 893 C CA . ALA A 1 113 ? 4.134 13.006 12.887 1.00 66.38 113 ALA A CA 1
ATOM 894 C C . ALA A 1 113 ? 5.609 12.670 12.574 1.00 66.38 113 ALA A C 1
ATOM 896 O O . ALA A 1 113 ? 6.286 13.468 11.936 1.00 66.38 113 ALA A O 1
ATOM 897 N N . ASP A 1 114 ? 6.098 11.497 12.997 1.00 68.31 114 ASP A N 1
ATOM 898 C CA . ASP A 1 114 ? 7.428 10.960 12.655 1.00 68.31 114 ASP A CA 1
ATOM 899 C C . ASP A 1 114 ? 7.267 9.658 11.854 1.00 68.31 114 ASP A C 1
ATOM 901 O O . ASP A 1 114 ? 7.334 8.541 12.378 1.00 68.31 114 ASP A O 1
ATOM 905 N N . GLY A 1 115 ? 6.963 9.837 10.571 1.00 62.00 115 GLY A N 1
ATOM 906 C CA . GLY A 1 115 ? 6.420 8.836 9.655 1.00 62.00 115 GLY A CA 1
ATOM 907 C C . GLY A 1 115 ? 7.179 7.533 9.465 1.00 62.00 115 GLY A C 1
ATOM 908 O O . GLY A 1 115 ? 6.593 6.565 9.000 1.00 62.00 115 GLY A O 1
ATOM 909 N N . TYR A 1 116 ? 8.463 7.473 9.816 1.00 64.75 116 TYR A N 1
ATOM 910 C CA . TYR A 1 116 ? 9.266 6.258 9.638 1.00 64.75 116 TYR A CA 1
ATOM 911 C C . TYR A 1 116 ? 9.465 5.449 10.925 1.00 64.75 116 TYR A C 1
ATOM 913 O O . TYR A 1 116 ? 9.760 4.253 10.840 1.00 64.75 116 TYR A O 1
ATOM 921 N N . HIS A 1 117 ? 9.299 6.068 12.099 1.00 72.81 117 HIS A N 1
ATOM 922 C CA . HIS A 1 117 ? 9.536 5.426 13.400 1.00 72.81 117 HIS A CA 1
ATOM 923 C C . HIS A 1 117 ? 8.270 5.321 14.250 1.00 72.81 117 HIS A C 1
ATOM 925 O O . HIS A 1 117 ? 8.044 4.297 14.895 1.00 72.81 117 HIS A O 1
ATOM 931 N N . ALA A 1 118 ? 7.434 6.360 14.249 1.00 82.62 118 ALA A N 1
ATOM 932 C CA . ALA A 1 118 ? 6.199 6.377 15.025 1.00 82.62 118 ALA A CA 1
ATOM 933 C C . ALA A 1 118 ? 5.086 5.570 14.349 1.00 82.62 118 ALA A C 1
ATOM 935 O O . ALA A 1 118 ? 4.261 4.964 15.031 1.00 82.62 118 ALA A O 1
ATOM 936 N N . GLU A 1 119 ? 5.077 5.534 13.018 1.00 85.38 119 GLU A N 1
ATOM 937 C CA . GLU A 1 119 ? 4.034 4.877 12.236 1.00 85.38 119 GLU A CA 1
ATOM 938 C C . GLU A 1 119 ? 3.957 3.353 12.460 1.00 85.38 119 GLU A C 1
ATOM 940 O O . GLU A 1 119 ? 2.850 2.863 12.712 1.00 85.38 119 GLU A O 1
ATOM 945 N N . PRO A 1 120 ? 5.069 2.592 12.532 1.00 89.94 120 PRO A N 1
ATOM 946 C CA . PRO A 1 120 ? 5.004 1.174 12.875 1.00 89.94 120 PRO A CA 1
ATOM 947 C C . PRO A 1 120 ? 4.359 0.909 14.242 1.00 89.94 120 PRO A C 1
ATOM 949 O O . PRO A 1 120 ? 3.462 0.074 14.357 1.00 89.94 120 PRO A O 1
ATOM 952 N N . LEU A 1 121 ? 4.773 1.643 15.281 1.00 89.25 121 LEU A N 1
ATOM 953 C CA . LEU A 1 121 ? 4.232 1.498 16.639 1.00 89.25 121 LEU A CA 1
ATOM 954 C C . LEU A 1 121 ? 2.768 1.931 16.731 1.00 89.25 121 LEU A C 1
ATOM 956 O O . LEU A 1 121 ? 1.966 1.271 17.390 1.00 89.25 121 LEU A O 1
ATOM 960 N N . GLY A 1 122 ? 2.415 3.024 16.059 1.00 90.25 122 GLY A N 1
ATOM 961 C CA . GLY A 1 122 ? 1.051 3.526 16.014 1.00 90.25 122 GLY A CA 1
ATOM 962 C C . GLY A 1 122 ? 0.091 2.536 15.360 1.00 90.25 122 GLY A C 1
ATOM 963 O O . GLY A 1 122 ? -0.972 2.258 15.913 1.00 90.25 122 GLY A O 1
ATOM 964 N N . ASN A 1 123 ? 0.490 1.924 14.242 1.00 91.88 123 ASN A N 1
ATOM 965 C CA . ASN A 1 123 ? -0.301 0.870 13.610 1.00 91.88 123 ASN A CA 1
ATOM 966 C C . ASN A 1 123 ? -0.405 -0.381 14.498 1.00 91.88 123 ASN A C 1
ATOM 968 O O . ASN A 1 123 ? -1.484 -0.957 14.594 1.00 91.88 123 ASN A O 1
ATOM 972 N N . VAL A 1 124 ? 0.655 -0.774 15.218 1.00 94.12 124 VAL A N 1
ATOM 973 C CA . VAL A 1 124 ? 0.564 -1.864 16.210 1.00 94.12 124 VAL A CA 1
ATOM 974 C C . VAL A 1 124 ? -0.463 -1.537 17.299 1.00 94.12 124 VAL A C 1
ATOM 976 O O . VAL A 1 124 ? -1.284 -2.391 17.634 1.00 94.12 124 VAL A O 1
ATOM 979 N N . ALA A 1 125 ? -0.466 -0.313 17.831 1.00 92.88 125 ALA A N 1
ATOM 980 C CA . ALA A 1 125 ? -1.448 0.115 18.828 1.00 92.88 125 ALA A CA 1
ATOM 981 C C . ALA A 1 125 ? -2.883 0.115 18.269 1.00 92.88 125 ALA A C 1
ATOM 983 O O . ALA A 1 125 ? -3.817 -0.285 18.965 1.00 92.88 125 ALA A O 1
ATOM 984 N N . LEU A 1 126 ? -3.069 0.504 17.004 1.00 93.50 126 LEU A N 1
ATOM 985 C CA . LEU A 1 126 ? -4.366 0.426 16.327 1.00 93.50 126 LEU A CA 1
ATOM 986 C C . LEU A 1 126 ? -4.831 -1.019 16.143 1.00 93.50 126 LEU A C 1
ATOM 988 O O . LEU A 1 126 ? -5.980 -1.31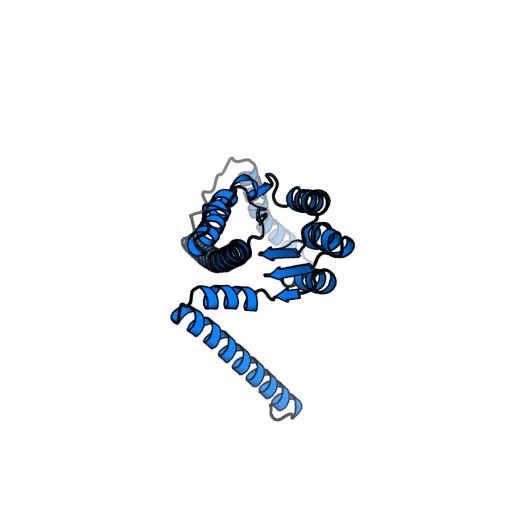4 16.448 1.00 93.50 126 LEU A O 1
ATOM 992 N N . ILE A 1 127 ? -3.951 -1.933 15.730 1.00 95.25 127 ILE A N 1
ATOM 993 C CA . ILE A 1 127 ? -4.287 -3.359 15.584 1.00 95.25 127 ILE A CA 1
ATOM 994 C C . ILE A 1 127 ? -4.768 -3.939 16.920 1.00 95.25 127 ILE A C 1
ATOM 996 O O . ILE A 1 127 ? -5.794 -4.611 16.956 1.00 95.25 127 ILE A O 1
ATOM 1000 N N . HIS A 1 128 ? -4.076 -3.631 18.020 1.00 94.50 128 HIS A N 1
ATOM 1001 C CA . HIS A 1 128 ? -4.456 -4.116 19.350 1.00 94.50 128 HIS A CA 1
ATOM 1002 C C . HIS A 1 128 ? -5.725 -3.458 19.900 1.00 94.50 128 HIS A C 1
ATOM 1004 O O . HIS A 1 128 ? -6.477 -4.100 20.620 1.00 94.50 128 HIS A O 1
ATOM 1010 N N . SER A 1 129 ? -5.947 -2.171 19.620 1.00 94.25 129 SER A N 1
ATOM 1011 C CA . SER A 1 129 ? -7.083 -1.433 20.193 1.00 94.25 129 SER A CA 1
ATOM 1012 C C . SER A 1 129 ? -8.369 -1.552 19.381 1.00 94.25 129 SER A C 1
ATOM 1014 O O . SER A 1 129 ? -9.450 -1.469 19.955 1.00 94.25 129 SER A O 1
ATOM 1016 N N . GLN A 1 130 ? -8.265 -1.696 18.060 1.00 94.38 130 GLN A N 1
ATOM 1017 C CA . GLN A 1 130 ? -9.412 -1.742 17.152 1.00 94.38 130 GLN A CA 1
ATOM 1018 C C . GLN A 1 130 ? -9.766 -3.165 16.716 1.00 94.38 130 GLN A C 1
ATOM 1020 O O . GLN A 1 130 ? -10.847 -3.346 16.163 1.00 94.38 130 GLN A O 1
ATOM 1025 N N . GLU A 1 131 ? -8.868 -4.137 16.925 1.00 93.88 131 GLU A N 1
ATOM 1026 C CA . GLU A 1 131 ? -9.049 -5.550 16.561 1.00 93.88 131 GLU A CA 1
ATOM 1027 C C . GLU A 1 131 ? -9.624 -5.720 15.133 1.00 93.88 131 GLU A C 1
ATOM 1029 O O . GLU A 1 131 ? -10.712 -6.273 14.946 1.00 93.88 131 GLU A O 1
ATOM 1034 N N . PRO A 1 132 ? -8.946 -5.185 14.094 1.00 93.81 132 PRO A N 1
ATOM 1035 C CA . PRO A 1 132 ? -9.510 -5.120 12.751 1.00 93.81 132 PRO A CA 1
ATOM 1036 C C . PRO A 1 132 ? -9.737 -6.519 12.168 1.00 93.81 132 PRO A C 1
ATOM 1038 O O . PRO A 1 132 ? -8.881 -7.393 12.261 1.00 93.81 132 PRO A O 1
ATOM 1041 N N . ALA A 1 133 ? -10.860 -6.713 11.472 1.00 91.69 133 ALA A N 1
ATOM 1042 C CA . ALA A 1 133 ? -11.155 -7.977 10.789 1.00 91.69 133 ALA A CA 1
ATOM 1043 C C . ALA A 1 133 ? -10.230 -8.243 9.583 1.00 91.69 133 ALA A C 1
ATOM 1045 O O . ALA A 1 133 ? -10.025 -9.391 9.182 1.00 91.69 133 ALA A O 1
ATOM 1046 N N . GLY A 1 134 ? -9.670 -7.184 8.995 1.00 92.88 134 GLY A N 1
ATOM 1047 C CA . GLY A 1 134 ? -8.716 -7.278 7.901 1.00 92.88 134 GLY A CA 1
ATOM 1048 C C . GLY A 1 134 ? -7.906 -5.999 7.738 1.00 92.88 134 GLY A C 1
ATOM 1049 O O . GLY A 1 134 ? -8.372 -4.916 8.093 1.00 92.88 134 GLY A O 1
ATOM 1050 N N . ILE A 1 135 ? -6.694 -6.132 7.205 1.00 93.56 135 ILE A N 1
ATOM 1051 C CA . ILE A 1 135 ? -5.769 -5.015 6.994 1.00 93.56 135 ILE A CA 1
ATOM 1052 C C . ILE A 1 135 ? -5.281 -5.034 5.550 1.00 93.56 135 ILE A C 1
ATOM 1054 O O . ILE A 1 135 ? -4.871 -6.073 5.030 1.00 93.56 135 ILE A O 1
ATOM 1058 N N . ILE A 1 136 ? -5.324 -3.870 4.904 1.00 91.44 136 ILE A N 1
ATOM 1059 C CA . ILE A 1 136 ? -4.759 -3.668 3.574 1.00 91.44 136 ILE A CA 1
ATOM 1060 C C . ILE A 1 136 ? -3.634 -2.654 3.701 1.00 91.44 136 ILE A C 1
ATOM 1062 O O . ILE A 1 136 ? -3.855 -1.499 4.058 1.00 91.44 136 ILE A O 1
ATOM 1066 N N . TYR A 1 137 ? -2.433 -3.099 3.380 1.00 89.25 137 TYR A N 1
ATOM 1067 C CA . TYR A 1 137 ? -1.249 -2.270 3.322 1.00 89.25 137 TYR A CA 1
ATOM 1068 C C . TYR A 1 137 ? -1.097 -1.774 1.878 1.00 89.25 137 TYR A C 1
ATOM 1070 O O . TYR A 1 137 ? -0.809 -2.577 1.001 1.00 89.25 137 TYR A O 1
ATOM 1078 N N . LEU A 1 138 ? -1.330 -0.480 1.624 1.00 85.88 138 LEU A N 1
ATOM 1079 C CA . LEU A 1 138 ? -0.998 0.209 0.366 1.00 85.88 138 LEU A CA 1
ATOM 1080 C C . LEU A 1 138 ? 0.282 1.060 0.473 1.00 85.88 138 LEU A C 1
ATOM 1082 O O . LEU A 1 138 ? 0.294 2.047 1.211 1.00 85.88 138 LEU A O 1
ATOM 1086 N N . GLY A 1 139 ? 1.341 0.729 -0.269 1.00 79.25 139 GLY A N 1
ATOM 1087 C CA . GLY A 1 139 ? 2.526 1.594 -0.363 1.00 79.25 139 GLY A CA 1
ATOM 1088 C C . GLY A 1 139 ? 3.865 0.886 -0.250 1.00 79.25 139 GLY A C 1
ATOM 1089 O O . GLY A 1 139 ? 3.975 -0.312 -0.447 1.00 79.25 139 GLY A O 1
ATOM 1090 N N . GLN A 1 140 ? 4.922 1.654 -0.009 1.00 78.00 140 GLN A N 1
ATOM 1091 C CA . GLN A 1 140 ? 6.246 1.085 0.227 1.00 78.00 140 GLN A CA 1
ATOM 1092 C C . GLN A 1 140 ? 6.483 0.960 1.724 1.00 78.00 140 GLN A C 1
ATOM 1094 O O . GLN A 1 140 ? 6.276 1.915 2.469 1.00 78.00 140 GLN A O 1
ATOM 1099 N N . TYR A 1 141 ? 6.973 -0.204 2.137 1.00 78.44 141 TYR A N 1
ATOM 1100 C CA . TYR A 1 141 ? 7.217 -0.521 3.535 1.00 78.44 141 TYR A CA 1
ATOM 1101 C C . TYR A 1 141 ? 8.689 -0.769 3.778 1.00 78.44 141 TYR A C 1
ATOM 110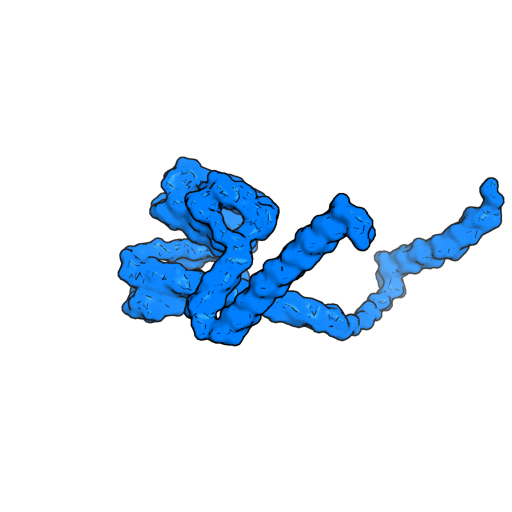3 O O . TYR A 1 141 ? 9.367 -1.442 3.000 1.00 78.44 141 TYR A O 1
ATOM 1111 N N . ASN A 1 142 ? 9.186 -0.230 4.886 1.00 79.44 142 ASN A N 1
ATOM 1112 C CA . ASN A 1 142 ? 10.494 -0.602 5.391 1.00 79.44 142 ASN A CA 1
ATOM 1113 C C . ASN A 1 142 ? 10.395 -1.909 6.198 1.00 79.44 142 ASN A C 1
ATOM 1115 O O . ASN A 1 142 ? 9.314 -2.413 6.516 1.00 79.44 142 ASN A O 1
ATOM 1119 N N . TRP A 1 143 ? 11.553 -2.456 6.551 1.00 80.88 143 TRP A N 1
ATOM 1120 C CA . TRP A 1 143 ? 11.648 -3.675 7.349 1.00 80.88 143 TRP A CA 1
ATOM 1121 C C . TRP A 1 143 ? 10.970 -3.533 8.726 1.00 80.88 143 TRP A C 1
ATOM 1123 O O . TRP A 1 143 ? 10.305 -4.468 9.162 1.00 80.88 143 TRP A O 1
ATOM 1133 N N . ASN A 1 144 ? 11.061 -2.364 9.377 1.00 84.06 144 ASN A N 1
ATOM 1134 C CA . ASN A 1 144 ? 10.400 -2.093 10.662 1.00 84.06 144 ASN A CA 1
ATOM 1135 C C . ASN A 1 144 ? 8.883 -2.258 10.567 1.00 84.06 144 ASN A C 1
ATOM 1137 O O . ASN A 1 144 ? 8.273 -2.907 11.413 1.00 84.06 144 ASN A O 1
ATOM 1141 N N . PHE A 1 145 ? 8.280 -1.704 9.518 1.00 86.56 145 PHE A N 1
ATOM 1142 C CA . PHE A 1 145 ? 6.851 -1.802 9.274 1.00 86.56 145 PHE A CA 1
ATOM 1143 C C . PHE A 1 145 ? 6.420 -3.237 8.962 1.00 86.56 145 PHE A C 1
ATOM 1145 O O . PHE A 1 145 ? 5.404 -3.724 9.453 1.00 86.56 145 PHE A O 1
ATOM 1152 N N . CYS A 1 146 ? 7.224 -3.956 8.185 1.00 88.50 146 CYS A N 1
ATOM 1153 C CA . CYS A 1 146 ? 6.937 -5.357 7.915 1.00 88.50 146 CYS A CA 1
ATOM 1154 C C . CYS A 1 146 ? 6.960 -6.177 9.212 1.00 88.50 146 CYS A C 1
ATOM 1156 O O . CYS A 1 146 ? 6.019 -6.899 9.512 1.00 88.50 146 CYS A O 1
ATOM 1158 N N . ILE A 1 147 ? 8.008 -6.039 10.025 1.00 88.25 147 ILE A N 1
ATOM 1159 C CA . ILE A 1 147 ? 8.167 -6.856 11.232 1.00 88.25 147 ILE A CA 1
ATOM 1160 C C . ILE A 1 147 ? 7.148 -6.478 12.312 1.00 88.25 147 ILE A C 1
ATOM 1162 O O . ILE A 1 147 ? 6.599 -7.367 12.958 1.00 88.25 147 ILE A O 1
ATOM 1166 N N . MET A 1 148 ? 6.896 -5.186 12.529 1.00 92.31 148 MET A N 1
ATOM 1167 C CA . MET A 1 148 ? 6.077 -4.725 13.650 1.00 92.31 148 MET A CA 1
ATOM 1168 C C . MET A 1 148 ? 4.573 -4.797 13.334 1.00 92.31 148 MET A C 1
ATOM 1170 O O . MET A 1 148 ? 3.934 -5.714 13.845 1.00 92.31 148 MET A O 1
ATOM 1174 N N . PRO A 1 149 ? 3.965 -3.912 12.518 1.00 92.62 149 PRO A N 1
ATOM 1175 C CA . PRO A 1 149 ? 2.535 -3.997 12.238 1.00 92.62 149 PRO A CA 1
ATOM 1176 C C . PRO A 1 149 ? 2.107 -5.255 11.482 1.00 92.62 149 PRO A C 1
ATOM 1178 O O . 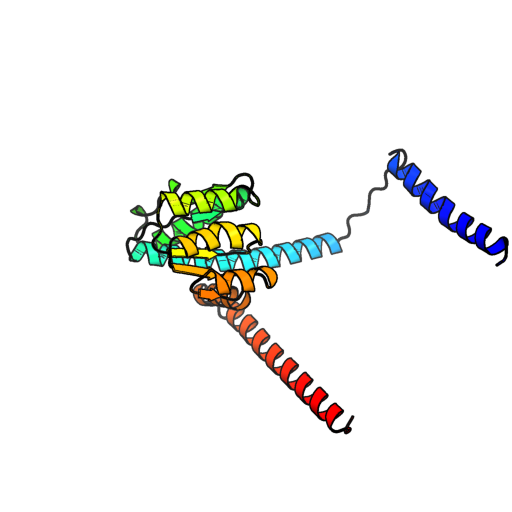PRO A 1 149 ? 1.151 -5.882 11.934 1.00 92.62 149 PRO A O 1
ATOM 1181 N N . MET A 1 150 ? 2.784 -5.678 10.403 1.00 92.81 150 MET A N 1
ATOM 1182 C CA . MET A 1 150 ? 2.337 -6.900 9.698 1.00 92.81 150 MET A CA 1
ATOM 1183 C C . MET A 1 150 ? 2.549 -8.156 10.556 1.00 92.81 150 MET A C 1
ATOM 1185 O O . MET A 1 150 ? 1.728 -9.075 10.540 1.00 92.81 150 MET A O 1
ATOM 1189 N N . GLY A 1 151 ? 3.631 -8.190 11.343 1.00 93.12 151 GLY A N 1
ATOM 1190 C CA . GLY A 1 151 ? 3.868 -9.241 12.332 1.00 93.12 151 GLY A CA 1
ATOM 1191 C C . GLY A 1 151 ? 2.805 -9.264 13.430 1.00 93.12 151 GLY A C 1
ATOM 1192 O O . GLY A 1 151 ? 2.285 -10.331 13.747 1.00 93.12 151 GLY A O 1
ATOM 1193 N N . ALA A 1 152 ? 2.422 -8.101 13.963 1.00 95.25 152 ALA A N 1
ATOM 1194 C CA . ALA A 1 152 ? 1.353 -7.983 14.952 1.00 95.25 152 ALA A CA 1
ATOM 1195 C C . ALA A 1 152 ? -0.001 -8.437 14.391 1.00 95.25 152 ALA A C 1
ATOM 1197 O O . ALA A 1 152 ? -0.701 -9.196 15.055 1.00 95.25 152 ALA A O 1
ATOM 1198 N N . GLY A 1 153 ? -0.349 -8.039 13.164 1.00 94.50 153 GLY A N 1
ATOM 1199 C CA . GLY A 1 153 ? -1.576 -8.495 12.509 1.00 94.50 153 GLY A CA 1
ATOM 1200 C C . GLY A 1 153 ? -1.588 -10.007 12.265 1.00 94.50 153 GLY A C 1
ATOM 1201 O O . GLY A 1 153 ? -2.614 -10.649 12.481 1.00 94.50 153 GLY A O 1
ATOM 1202 N N . ASN A 1 154 ? -0.441 -10.601 11.914 1.00 94.38 154 ASN A N 1
ATOM 1203 C CA . ASN A 1 154 ? -0.313 -12.050 11.737 1.00 94.38 154 ASN A CA 1
ATOM 1204 C C . ASN A 1 154 ? -0.497 -12.788 13.073 1.00 94.38 154 ASN A C 1
ATOM 1206 O O . ASN A 1 154 ? -1.297 -13.715 13.169 1.00 94.38 154 ASN A O 1
ATOM 1210 N N . LEU A 1 155 ? 0.176 -12.326 14.132 1.00 94.19 155 LEU A N 1
ATOM 1211 C CA . LEU A 1 155 ? 0.030 -12.882 15.482 1.00 94.19 155 LEU A CA 1
ATOM 1212 C C . LEU A 1 155 ? -1.398 -12.744 16.027 1.00 94.19 155 LEU A C 1
ATOM 1214 O O . LEU A 1 155 ? -1.865 -13.627 16.742 1.00 94.19 155 LEU A O 1
ATOM 1218 N N . ALA A 1 156 ? -2.096 -11.668 15.665 1.00 93.62 156 ALA A N 1
ATOM 1219 C CA . ALA A 1 156 ? -3.500 -11.453 15.997 1.00 93.62 156 ALA A CA 1
ATOM 1220 C C . ALA A 1 156 ? -4.473 -12.282 15.129 1.00 93.62 156 ALA A C 1
ATOM 1222 O O . ALA A 1 156 ? -5.676 -12.257 15.374 1.00 93.62 156 ALA A O 1
ATOM 1223 N N . GLY A 1 157 ? -3.985 -13.020 14.124 1.00 91.88 157 GLY A N 1
ATOM 1224 C CA . GLY A 1 157 ? -4.817 -13.831 13.229 1.00 91.88 157 GLY A CA 1
ATOM 1225 C C . GLY A 1 157 ? -5.661 -13.013 12.247 1.00 91.88 157 GLY A C 1
ATOM 1226 O O . GLY A 1 157 ? -6.660 -13.512 11.726 1.00 91.88 157 GLY A O 1
ATOM 1227 N N . VAL A 1 158 ? -5.284 -11.760 11.994 1.00 92.75 158 VAL A N 1
ATOM 1228 C CA . VAL A 1 158 ? -6.005 -10.853 11.097 1.00 92.75 158 VAL A CA 1
ATOM 1229 C C . VAL A 1 158 ? -5.692 -11.204 9.641 1.00 92.75 158 VAL A C 1
ATOM 1231 O O . VAL A 1 158 ? -4.557 -11.526 9.294 1.00 92.75 158 VAL A O 1
ATOM 1234 N N . THR A 1 159 ? -6.689 -11.130 8.753 1.00 91.94 159 THR A N 1
ATOM 1235 C CA . THR A 1 159 ? -6.447 -11.316 7.312 1.00 91.94 159 THR A CA 1
ATOM 1236 C C . THR A 1 159 ? -5.752 -10.084 6.746 1.00 91.94 159 THR A C 1
ATOM 1238 O O . THR A 1 159 ? -6.277 -8.976 6.834 1.00 91.94 159 THR A O 1
ATOM 1241 N N . GLN A 1 160 ? -4.582 -10.269 6.137 1.00 91.00 160 GLN A N 1
ATOM 1242 C CA . GLN A 1 160 ? -3.747 -9.157 5.678 1.00 91.00 160 GLN A CA 1
ATOM 1243 C C . GLN A 1 160 ? -3.464 -9.251 4.180 1.00 91.00 160 GLN A C 1
ATOM 1245 O O . GLN A 1 160 ? -3.148 -10.331 3.667 1.00 91.00 160 GLN A O 1
ATOM 1250 N N . ALA A 1 161 ? -3.539 -8.116 3.488 1.00 89.19 161 ALA A N 1
ATOM 1251 C CA . ALA A 1 161 ? -3.143 -7.979 2.094 1.00 89.19 161 ALA A CA 1
ATOM 1252 C C . ALA A 1 161 ? -2.117 -6.852 1.943 1.00 89.19 161 ALA A C 1
ATOM 1254 O O . ALA A 1 161 ? -2.398 -5.712 2.302 1.00 89.19 161 ALA A O 1
ATOM 1255 N N . ALA A 1 162 ? -0.946 -7.160 1.393 1.00 88.19 162 ALA A N 1
ATOM 1256 C CA . ALA A 1 162 ? 0.085 -6.174 1.095 1.00 88.19 162 ALA A CA 1
ATOM 1257 C C . ALA A 1 162 ? 0.098 -5.852 -0.400 1.00 88.19 162 ALA A C 1
ATOM 1259 O O . ALA A 1 162 ? 0.373 -6.717 -1.230 1.00 88.19 162 ALA A O 1
ATOM 1260 N N . LEU A 1 163 ? -0.258 -4.617 -0.729 1.00 80.06 163 LEU A N 1
ATOM 1261 C CA . LEU A 1 163 ? -0.345 -4.051 -2.064 1.00 80.06 163 LEU A CA 1
ATOM 1262 C C . LEU A 1 163 ? 0.726 -2.971 -2.183 1.00 80.06 163 LEU A C 1
ATOM 1264 O O . LEU A 1 163 ? 0.730 -1.988 -1.448 1.00 80.06 163 LEU A O 1
ATOM 1268 N N . ASN A 1 164 ? 1.606 -3.165 -3.155 1.00 71.94 164 ASN A N 1
ATOM 1269 C CA . ASN A 1 164 ? 2.928 -2.567 -3.246 1.00 71.94 164 ASN A CA 1
ATOM 1270 C C . ASN A 1 164 ? 3.878 -3.123 -2.176 1.00 71.94 164 ASN A C 1
ATOM 1272 O O . ASN A 1 164 ? 3.702 -2.981 -0.971 1.00 71.94 164 ASN A O 1
ATOM 1276 N N . CYS A 1 165 ? 4.911 -3.804 -2.653 1.00 64.12 165 CYS A N 1
ATOM 1277 C CA . CYS A 1 165 ? 6.040 -4.221 -1.845 1.00 64.12 165 CYS A CA 1
ATOM 1278 C C . CYS A 1 165 ? 7.261 -4.050 -2.734 1.00 64.12 165 CYS A C 1
ATOM 1280 O O . CYS A 1 165 ? 7.370 -4.710 -3.775 1.00 64.12 165 CYS A O 1
ATOM 1282 N N . ASN A 1 166 ? 8.154 -3.141 -2.338 1.00 68.25 166 ASN A N 1
ATOM 1283 C CA . ASN A 1 166 ? 9.488 -3.063 -2.922 1.00 68.25 166 ASN A CA 1
ATOM 1284 C C . ASN A 1 166 ? 10.151 -4.464 -2.860 1.00 68.25 166 ASN A C 1
ATOM 1286 O O . ASN A 1 166 ? 9.755 -5.291 -2.030 1.00 68.25 166 ASN A O 1
ATOM 1290 N N . PRO A 1 167 ? 11.144 -4.762 -3.717 1.00 67.19 167 PRO A N 1
ATOM 1291 C CA . PRO A 1 167 ? 11.764 -6.089 -3.744 1.00 67.19 167 PRO A CA 1
ATOM 1292 C C . PRO A 1 167 ? 12.250 -6.556 -2.362 1.00 67.19 167 PRO A C 1
ATOM 1294 O O . PRO A 1 167 ? 12.110 -7.730 -2.026 1.00 67.19 167 PRO A O 1
ATOM 1297 N N . ASP A 1 168 ? 12.729 -5.621 -1.537 1.00 71.31 168 ASP A N 1
ATOM 1298 C CA . ASP A 1 168 ? 13.286 -5.901 -0.211 1.00 71.31 168 ASP A CA 1
ATOM 1299 C C . ASP A 1 168 ? 12.227 -6.309 0.835 1.00 71.31 168 ASP A C 1
ATOM 1301 O O . ASP A 1 168 ? 12.470 -7.194 1.655 1.00 71.31 168 ASP A O 1
ATOM 1305 N N . SER A 1 169 ? 11.037 -5.698 0.818 1.00 76.56 169 SER A N 1
ATOM 1306 C CA . SER A 1 169 ? 9.925 -5.999 1.741 1.00 76.56 169 SER A CA 1
ATOM 1307 C C . SER A 1 169 ? 9.034 -7.136 1.254 1.00 76.56 169 SER A C 1
ATOM 1309 O O . SER A 1 169 ? 8.306 -7.725 2.053 1.00 76.56 169 SER A O 1
ATOM 1311 N N . HIS A 1 170 ? 9.109 -7.489 -0.033 1.00 81.31 170 HIS A N 1
ATOM 1312 C CA . HIS A 1 170 ? 8.228 -8.482 -0.644 1.00 81.31 170 HIS A CA 1
ATOM 1313 C C . HIS A 1 170 ? 8.299 -9.843 0.058 1.00 81.31 170 HIS A C 1
ATOM 1315 O O . HIS A 1 170 ? 7.272 -10.472 0.304 1.00 81.31 170 HIS A O 1
ATOM 1321 N N . THR A 1 171 ? 9.502 -10.273 0.447 1.00 83.62 171 THR A N 1
ATOM 1322 C CA . THR A 1 171 ? 9.709 -11.541 1.164 1.00 83.62 171 THR A CA 1
ATOM 1323 C C . THR A 1 171 ? 9.109 -11.519 2.569 1.00 83.62 171 THR A C 1
ATOM 1325 O O . THR A 1 171 ? 8.579 -12.525 3.027 1.00 83.62 171 THR A O 1
ATOM 1328 N N . PHE A 1 172 ? 9.155 -10.382 3.269 1.00 85.69 172 PHE A N 1
ATOM 1329 C CA . PHE A 1 172 ? 8.515 -10.273 4.581 1.00 85.69 172 PHE A CA 1
ATOM 1330 C C . PHE A 1 172 ? 6.995 -10.301 4.446 1.00 85.69 172 PHE A C 1
ATOM 1332 O O . PHE A 1 172 ? 6.320 -11.035 5.165 1.00 85.69 172 PHE A O 1
ATOM 1339 N N . ALA A 1 173 ? 6.458 -9.541 3.491 1.00 85.81 173 ALA A N 1
ATOM 1340 C CA . ALA A 1 173 ? 5.029 -9.484 3.243 1.00 85.81 173 ALA A CA 1
ATOM 1341 C C . ALA A 1 173 ? 4.460 -10.850 2.826 1.00 85.81 173 ALA A C 1
ATOM 1343 O O . ALA A 1 173 ? 3.385 -11.206 3.293 1.00 85.81 173 ALA A O 1
ATOM 1344 N N . SER A 1 174 ? 5.177 -11.640 2.019 1.00 86.69 174 SER A N 1
ATOM 1345 C CA . SER A 1 174 ? 4.711 -12.967 1.584 1.00 86.69 174 SER A CA 1
ATOM 1346 C C . SER A 1 174 ? 4.637 -13.997 2.711 1.00 86.69 174 SER A C 1
ATOM 1348 O O . SER A 1 174 ? 3.841 -14.931 2.635 1.00 86.69 174 SER A O 1
ATOM 1350 N N . VAL A 1 175 ? 5.441 -13.822 3.763 1.00 89.69 175 VAL A N 1
ATOM 1351 C CA . VAL A 1 175 ? 5.420 -14.676 4.958 1.00 89.69 175 VAL A CA 1
ATOM 1352 C C . VAL A 1 175 ? 4.390 -14.188 5.979 1.00 89.69 175 VAL A C 1
ATOM 1354 O O . VAL A 1 175 ? 3.778 -15.000 6.671 1.00 89.69 175 VAL A O 1
ATOM 1357 N N . LEU A 1 176 ? 4.202 -12.872 6.103 1.00 90.94 176 LEU A N 1
ATOM 1358 C CA . LEU A 1 176 ? 3.366 -12.276 7.149 1.00 90.94 176 LEU A CA 1
ATOM 1359 C C . LEU A 1 176 ? 1.915 -12.026 6.721 1.00 90.94 176 LEU A C 1
ATOM 1361 O O . LEU A 1 176 ? 1.030 -11.983 7.574 1.00 90.94 176 LEU A O 1
ATOM 1365 N N . CYS A 1 177 ? 1.658 -11.858 5.425 1.00 88.81 177 CYS A N 1
ATOM 1366 C CA . CYS A 1 177 ? 0.337 -11.541 4.894 1.00 88.81 177 CYS A CA 1
ATOM 1367 C C . CYS A 1 177 ? -0.307 -12.741 4.196 1.00 88.81 177 CYS A C 1
ATOM 1369 O O . CYS A 1 177 ? 0.353 -13.581 3.594 1.00 88.81 177 CYS A O 1
ATOM 1371 N N . SER A 1 178 ? -1.640 -12.784 4.209 1.00 88.31 178 SER A N 1
ATOM 1372 C CA . SER A 1 178 ? -2.425 -13.803 3.500 1.00 88.31 178 SER A CA 1
ATOM 1373 C C . SER A 1 178 ? -2.369 -13.623 1.976 1.00 88.31 178 SER A C 1
ATOM 1375 O O . SER A 1 178 ? -2.548 -14.580 1.209 1.00 88.31 178 SER A O 1
ATOM 1377 N N . ARG A 1 179 ? -2.165 -12.379 1.527 1.00 87.62 179 ARG A N 1
ATOM 1378 C CA . ARG A 1 179 ? -1.985 -12.001 0.124 1.00 87.62 179 ARG A CA 1
ATOM 1379 C C . ARG A 1 179 ? -0.900 -10.941 -0.009 1.00 87.62 179 ARG A C 1
ATOM 1381 O O . ARG A 1 179 ? -0.891 -9.959 0.728 1.00 87.62 179 ARG A O 1
ATOM 1388 N N . THR A 1 180 ? -0.049 -11.109 -1.009 1.00 87.00 180 THR A N 1
ATOM 1389 C CA . THR A 1 180 ? 0.965 -10.125 -1.387 1.00 87.00 180 THR A CA 1
ATOM 1390 C C . THR A 1 180 ? 0.837 -9.875 -2.874 1.00 87.00 180 THR A C 1
ATOM 1392 O O . THR A 1 180 ? 0.763 -10.815 -3.663 1.00 87.00 180 THR A O 1
ATOM 1395 N N . VAL A 1 181 ? 0.766 -8.603 -3.241 1.00 83.44 181 VAL A N 1
ATOM 1396 C CA . VAL A 1 181 ? 0.611 -8.141 -4.613 1.00 83.44 181 VAL A CA 1
ATOM 1397 C C . VAL A 1 181 ? 1.861 -7.363 -4.984 1.00 83.44 181 VAL A C 1
ATOM 1399 O O . VAL A 1 181 ? 2.330 -6.505 -4.232 1.00 83.44 181 VAL A O 1
ATOM 1402 N N . THR A 1 182 ? 2.436 -7.689 -6.137 1.00 80.69 182 THR A N 1
ATOM 1403 C CA . THR A 1 182 ? 3.669 -7.047 -6.590 1.00 80.69 182 THR A CA 1
ATOM 1404 C C . THR A 1 182 ? 3.437 -5.559 -6.868 1.00 80.69 182 THR A C 1
ATOM 1406 O O . THR A 1 182 ? 2.307 -5.104 -7.078 1.00 80.69 182 THR A O 1
ATOM 1409 N N . ALA A 1 183 ? 4.516 -4.772 -6.877 1.00 78.06 183 ALA A N 1
ATOM 1410 C CA . ALA A 1 183 ? 4.431 -3.360 -7.245 1.00 78.06 183 ALA A CA 1
ATOM 1411 C C . ALA A 1 183 ? 3.835 -3.174 -8.655 1.00 78.06 183 ALA A C 1
ATOM 1413 O O . ALA A 1 183 ? 2.975 -2.317 -8.848 1.00 78.06 183 ALA A O 1
ATOM 1414 N N . HIS A 1 184 ? 4.231 -4.028 -9.605 1.00 77.38 184 HIS A N 1
ATOM 1415 C CA . HIS A 1 184 ? 3.711 -4.044 -10.973 1.00 77.38 184 HIS A CA 1
ATOM 1416 C C . HIS A 1 184 ? 2.191 -4.249 -11.011 1.00 77.38 184 HIS A C 1
ATOM 1418 O O . HIS A 1 184 ? 1.461 -3.447 -11.591 1.00 77.38 184 HIS A O 1
ATOM 1424 N N . ASP A 1 185 ? 1.698 -5.269 -10.310 1.00 79.62 185 ASP A N 1
ATOM 1425 C CA . ASP A 1 185 ? 0.269 -5.591 -10.292 1.00 79.62 185 ASP A CA 1
ATOM 1426 C C . ASP A 1 185 ? -0.547 -4.520 -9.559 1.00 79.62 185 ASP A C 1
ATOM 1428 O O . ASP A 1 185 ? -1.693 -4.246 -9.907 1.00 79.62 185 ASP A O 1
ATOM 1432 N N . THR A 1 186 ? 0.055 -3.858 -8.568 1.00 79.88 186 THR A N 1
ATOM 1433 C CA . THR A 1 186 ? -0.579 -2.736 -7.862 1.00 79.88 186 THR A CA 1
ATOM 1434 C C . THR A 1 186 ? -0.796 -1.536 -8.780 1.00 79.88 186 THR A C 1
ATOM 1436 O O . THR A 1 186 ? -1.867 -0.927 -8.755 1.00 79.88 186 THR A O 1
ATOM 1439 N N . VAL A 1 187 ? 0.174 -1.237 -9.646 1.00 77.44 187 VAL A N 1
ATOM 1440 C CA . VAL A 1 187 ? 0.040 -0.215 -10.694 1.00 77.44 187 VAL A CA 1
ATOM 1441 C C . VAL A 1 187 ? -1.031 -0.619 -11.711 1.00 77.44 187 VAL A C 1
ATOM 1443 O O . VAL A 1 187 ? -1.908 0.189 -12.024 1.00 77.44 187 VAL A O 1
ATOM 1446 N N . ALA A 1 188 ? -1.024 -1.878 -12.159 1.00 78.44 188 ALA A N 1
ATOM 1447 C CA . ALA A 1 188 ? -2.017 -2.398 -13.096 1.00 78.44 188 ALA A CA 1
ATOM 1448 C C . ALA A 1 188 ? -3.451 -2.322 -12.537 1.00 78.44 188 ALA A C 1
ATOM 1450 O O . ALA A 1 188 ? -4.372 -1.939 -13.257 1.00 78.44 188 ALA A O 1
ATOM 1451 N N . MET A 1 189 ? -3.650 -2.600 -11.243 1.00 79.88 189 MET A N 1
ATOM 1452 C CA . MET A 1 189 ? -4.945 -2.418 -10.575 1.00 79.88 189 MET A CA 1
ATOM 1453 C C . MET A 1 189 ? -5.410 -0.961 -10.605 1.00 79.88 189 MET A C 1
ATOM 1455 O O . MET A 1 189 ? -6.570 -0.697 -10.920 1.00 79.88 189 MET A O 1
ATOM 1459 N N . GLY A 1 190 ? -4.524 -0.008 -10.302 1.00 80.44 190 GLY A N 1
ATOM 1460 C CA . GLY A 1 190 ? -4.860 1.414 -10.369 1.00 80.44 190 GLY A CA 1
ATOM 1461 C C . GLY A 1 190 ? -5.270 1.849 -11.779 1.00 80.44 190 GLY A C 1
ATOM 1462 O O . GLY A 1 190 ? -6.275 2.543 -11.935 1.00 80.44 190 GLY A O 1
ATOM 1463 N N . MET A 1 191 ? -4.555 1.382 -12.809 1.00 75.50 191 MET A N 1
ATOM 1464 C CA . MET A 1 191 ? -4.883 1.661 -14.216 1.00 75.50 191 MET A CA 1
ATOM 1465 C C . MET A 1 191 ? -6.224 1.039 -14.618 1.00 75.50 191 MET A C 1
ATOM 1467 O O . MET A 1 191 ? -7.061 1.707 -15.229 1.00 75.50 191 MET A O 1
ATOM 1471 N N . TYR A 1 192 ? -6.461 -0.213 -14.213 1.00 76.88 192 TYR A N 1
ATOM 1472 C CA . TYR A 1 192 ? -7.718 -0.921 -14.448 1.00 76.88 192 TYR A CA 1
ATOM 1473 C C . TYR A 1 192 ? -8.907 -0.174 -13.834 1.00 76.88 192 TYR A C 1
ATOM 1475 O O . TYR A 1 192 ? -9.924 0.035 -14.488 1.00 76.88 192 TYR A O 1
ATOM 1483 N N . LEU A 1 193 ? -8.768 0.294 -12.591 1.00 81.38 193 LEU A N 1
ATOM 1484 C CA . LEU A 1 193 ? -9.813 1.057 -11.906 1.00 81.38 193 LEU A CA 1
ATOM 1485 C C . LEU A 1 193 ? -10.044 2.435 -12.534 1.00 81.38 193 LEU A C 1
ATOM 1487 O O . LEU A 1 193 ? -11.188 2.888 -12.619 1.00 81.38 193 LEU A O 1
ATOM 1491 N N . LYS A 1 194 ? -8.977 3.093 -12.998 1.00 80.19 194 LYS A N 1
ATOM 1492 C CA . LYS A 1 194 ? -9.059 4.371 -13.713 1.00 80.19 194 LYS A CA 1
ATOM 1493 C C . LYS A 1 194 ? -9.760 4.235 -15.072 1.00 80.19 194 LYS A C 1
ATOM 1495 O O . LYS A 1 194 ? -10.346 5.209 -15.534 1.00 80.19 194 LYS A O 1
ATOM 1500 N N . ASN A 1 195 ? -9.758 3.037 -15.668 1.00 75.44 195 ASN A N 1
ATOM 1501 C CA . ASN A 1 195 ? -10.328 2.744 -16.988 1.00 75.44 195 ASN A CA 1
ATOM 1502 C C . ASN A 1 195 ? -9.761 3.642 -18.107 1.00 75.44 195 ASN A C 1
ATOM 1504 O O . ASN A 1 195 ? -10.483 4.041 -19.021 1.00 75.44 195 ASN A O 1
ATOM 1508 N N . ASP A 1 196 ? -8.465 3.965 -18.041 1.00 73.25 196 ASP A N 1
ATOM 1509 C CA . ASP A 1 196 ? -7.783 4.737 -19.082 1.00 73.25 196 ASP A CA 1
ATOM 1510 C C . ASP A 1 196 ? -7.154 3.790 -20.129 1.00 73.25 196 ASP A C 1
ATOM 1512 O O . ASP A 1 196 ? -6.204 3.054 -19.815 1.00 73.25 196 ASP A O 1
ATOM 1516 N N . PRO A 1 197 ? -7.657 3.774 -21.380 1.00 65.81 197 PRO A N 1
ATOM 1517 C CA . PRO A 1 197 ? -7.144 2.887 -22.418 1.00 65.81 197 PRO A CA 1
ATOM 1518 C C . PRO A 1 197 ? -5.703 3.219 -22.823 1.00 65.81 197 PRO A C 1
ATOM 1520 O O . PRO A 1 197 ? -4.978 2.318 -23.242 1.00 65.81 197 PRO A O 1
ATOM 1523 N N . ALA A 1 198 ? -5.261 4.474 -22.686 1.00 69.25 198 ALA A N 1
ATOM 1524 C CA . ALA A 1 198 ? -3.898 4.862 -23.026 1.00 69.25 198 ALA A CA 1
ATOM 1525 C C . ALA A 1 198 ? -2.895 4.310 -22.004 1.00 69.25 198 ALA A C 1
ATOM 1527 O O . ALA A 1 198 ? -1.881 3.729 -22.389 1.00 69.25 198 ALA A O 1
ATOM 1528 N N . GLU A 1 199 ? -3.193 4.429 -20.707 1.00 66.25 199 GLU A N 1
ATOM 1529 C CA . GLU A 1 199 ? -2.329 3.890 -19.644 1.00 66.25 199 GLU A CA 1
ATOM 1530 C C . GLU A 1 199 ? -2.273 2.358 -19.685 1.00 66.25 199 GLU A C 1
ATOM 1532 O O . GLU A 1 199 ? -1.193 1.772 -19.605 1.00 66.25 199 GLU A O 1
ATOM 1537 N N . THR A 1 200 ? -3.415 1.713 -19.930 1.00 67.31 200 THR A N 1
ATOM 1538 C CA . THR A 1 200 ? -3.495 0.251 -20.081 1.00 67.31 200 THR A CA 1
ATOM 1539 C C . THR A 1 200 ? -2.684 -0.246 -21.285 1.00 67.31 200 THR A C 1
ATOM 1541 O O . THR A 1 200 ? -2.004 -1.274 -21.205 1.00 67.31 200 THR A O 1
ATOM 1544 N N . ALA A 1 201 ? -2.711 0.489 -22.404 1.00 66.62 201 ALA A N 1
ATOM 1545 C CA . ALA A 1 201 ? -1.931 0.156 -23.595 1.00 66.62 201 ALA A CA 1
ATOM 1546 C C . ALA A 1 201 ? -0.420 0.266 -23.348 1.00 66.62 201 ALA A C 1
ATOM 1548 O O . ALA A 1 201 ? 0.335 -0.598 -23.794 1.00 66.62 201 ALA A O 1
ATOM 1549 N N . VAL A 1 202 ? 0.023 1.291 -22.611 1.00 69.75 202 VAL A N 1
ATOM 1550 C CA . VAL A 1 202 ? 1.438 1.454 -22.239 1.00 69.75 202 VAL A CA 1
ATOM 1551 C C . VAL A 1 202 ? 1.909 0.290 -21.370 1.00 69.75 202 VAL A C 1
ATOM 1553 O O . VAL A 1 202 ? 2.964 -0.274 -21.656 1.00 69.75 202 VAL A O 1
ATOM 1556 N N . GLN A 1 203 ? 1.129 -0.109 -20.363 1.00 70.19 203 GLN A N 1
ATOM 1557 C CA . GLN A 1 203 ? 1.477 -1.240 -19.499 1.00 70.19 203 GLN A CA 1
ATOM 1558 C C . GLN A 1 203 ? 1.583 -2.546 -20.293 1.00 70.19 203 GLN A C 1
ATOM 1560 O O . GLN A 1 203 ? 2.581 -3.256 -20.213 1.00 70.19 203 GLN A O 1
ATOM 1565 N N . SER A 1 204 ? 0.596 -2.807 -21.151 1.00 68.00 204 SER A N 1
ATOM 1566 C CA . SER A 1 204 ? 0.574 -4.007 -21.994 1.00 68.00 204 SER A CA 1
ATOM 1567 C C . SER A 1 204 ? 1.764 -4.050 -22.962 1.00 68.00 204 SER A C 1
ATOM 1569 O O . SER A 1 204 ? 2.322 -5.112 -23.228 1.00 68.00 204 SER A O 1
ATOM 1571 N N . ALA A 1 205 ? 2.185 -2.894 -23.487 1.00 68.81 205 ALA A N 1
ATOM 1572 C CA . ALA A 1 205 ? 3.370 -2.805 -24.334 1.00 68.81 205 ALA A CA 1
ATOM 1573 C C . ALA A 1 205 ? 4.658 -3.130 -23.560 1.00 68.81 205 ALA A C 1
ATOM 1575 O O . ALA A 1 205 ? 5.536 -3.797 -24.110 1.00 68.81 205 ALA A O 1
ATOM 1576 N N . GLN A 1 206 ? 4.770 -2.703 -22.296 1.00 70.56 206 GLN A N 1
ATOM 1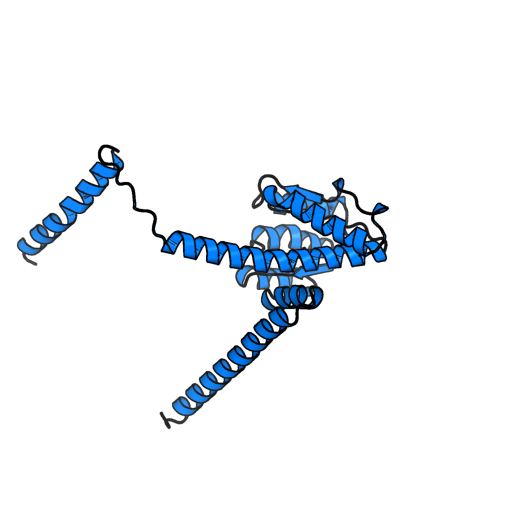577 C CA . GLN A 1 206 ? 5.912 -3.056 -21.446 1.00 70.56 206 GLN A CA 1
ATOM 1578 C C . GLN A 1 206 ? 6.002 -4.572 -21.239 1.00 70.56 206 GLN A C 1
ATOM 1580 O O . GLN A 1 206 ? 7.076 -5.137 -21.444 1.00 70.56 206 GLN A O 1
ATOM 1585 N N . ASP A 1 207 ? 4.880 -5.233 -20.946 1.00 76.69 207 ASP A N 1
ATOM 1586 C CA . ASP A 1 207 ? 4.828 -6.690 -20.767 1.00 76.69 207 ASP A CA 1
ATOM 1587 C C . ASP A 1 207 ? 5.277 -7.440 -22.031 1.00 76.69 207 ASP A C 1
ATOM 1589 O O . ASP A 1 207 ? 6.113 -8.346 -21.971 1.00 76.69 207 ASP A O 1
ATOM 1593 N N . VAL A 1 208 ? 4.788 -7.024 -23.206 1.00 75.81 208 VAL A N 1
ATOM 1594 C CA . VAL A 1 208 ? 5.174 -7.623 -24.497 1.00 75.81 208 VAL A CA 1
ATOM 1595 C C . VAL A 1 208 ? 6.670 -7.457 -24.768 1.00 75.81 208 VAL A C 1
ATOM 1597 O O . VAL A 1 208 ? 7.328 -8.403 -25.210 1.00 75.81 208 VAL A O 1
ATOM 1600 N N . VAL A 1 209 ? 7.227 -6.276 -24.490 1.00 76.69 209 VAL A N 1
ATOM 1601 C CA . VAL A 1 209 ? 8.662 -6.014 -24.663 1.00 76.69 209 VAL A CA 1
ATOM 1602 C C . VAL A 1 209 ? 9.491 -6.867 -23.703 1.00 76.69 209 VAL A C 1
ATOM 1604 O O . VAL A 1 209 ? 10.489 -7.444 -24.134 1.00 76.69 209 VAL A O 1
ATOM 1607 N N . MET A 1 210 ? 9.080 -7.008 -22.438 1.00 78.44 210 MET A N 1
ATOM 1608 C CA . MET A 1 210 ? 9.778 -7.872 -21.481 1.00 78.44 210 MET A CA 1
ATOM 1609 C C . MET A 1 210 ? 9.808 -9.328 -21.954 1.00 78.44 210 MET A C 1
ATOM 1611 O O . MET A 1 210 ? 10.877 -9.941 -21.960 1.00 78.44 210 MET A O 1
ATOM 1615 N N . VAL A 1 211 ? 8.676 -9.867 -22.420 1.00 81.62 211 VAL A N 1
ATOM 1616 C CA . VAL A 1 211 ? 8.607 -11.232 -22.970 1.00 81.62 211 VAL A CA 1
ATOM 1617 C C . VAL A 1 211 ? 9.529 -11.383 -24.178 1.00 81.62 211 VAL A C 1
ATOM 1619 O O . VAL A 1 211 ? 10.315 -12.328 -24.234 1.00 81.62 211 VAL A O 1
ATOM 1622 N N . PHE A 1 212 ? 9.491 -10.435 -25.118 1.00 85.75 212 PHE A N 1
ATOM 1623 C CA . PHE A 1 212 ? 10.361 -10.451 -26.293 1.00 85.75 212 PHE A CA 1
ATOM 1624 C C . PHE A 1 212 ? 11.849 -10.465 -25.911 1.00 85.75 212 PHE A C 1
ATOM 1626 O O . PHE A 1 212 ? 12.607 -11.288 -26.425 1.00 85.75 212 PHE A O 1
ATOM 1633 N N . VAL A 1 213 ? 12.264 -9.597 -24.982 1.00 86.31 213 VAL A N 1
ATOM 1634 C CA . VAL A 1 213 ? 13.654 -9.521 -24.508 1.00 86.31 213 VAL A CA 1
ATOM 1635 C C . VAL A 1 213 ? 14.070 -10.822 -23.826 1.00 86.31 213 VAL A C 1
ATOM 1637 O O . VAL A 1 213 ? 15.138 -11.349 -24.131 1.00 86.31 213 VAL A O 1
ATOM 1640 N N . VAL A 1 214 ? 13.229 -11.383 -22.954 1.00 88.81 214 VAL A N 1
ATOM 1641 C CA . VAL A 1 214 ? 13.509 -12.662 -22.287 1.00 88.81 214 VAL A CA 1
ATOM 1642 C C . VAL A 1 214 ? 13.673 -13.779 -23.319 1.00 88.81 214 VAL A C 1
ATOM 1644 O O . VAL A 1 214 ? 14.666 -14.502 -23.275 1.00 88.81 214 VAL A O 1
ATOM 1647 N N . CYS A 1 215 ? 12.768 -13.893 -24.293 1.00 89.94 215 CYS A N 1
ATOM 1648 C CA . CYS A 1 215 ? 12.882 -14.878 -25.369 1.00 89.94 215 CYS A CA 1
ATOM 1649 C C . CYS A 1 215 ? 14.158 -14.695 -26.202 1.00 89.94 215 CYS A C 1
ATOM 1651 O O . CYS A 1 215 ? 14.818 -15.681 -26.530 1.00 89.94 215 CYS A O 1
ATOM 1653 N N . ALA A 1 216 ? 14.534 -13.453 -26.517 1.00 87.88 216 ALA A N 1
ATOM 1654 C CA . ALA A 1 216 ? 15.763 -13.156 -27.244 1.00 87.88 216 ALA A CA 1
ATOM 1655 C C . ALA A 1 216 ? 17.013 -13.561 -26.445 1.00 87.88 216 ALA A C 1
ATOM 1657 O O . ALA A 1 216 ? 17.926 -14.165 -27.005 1.00 87.88 216 ALA A O 1
ATOM 1658 N N . LEU A 1 217 ? 17.040 -13.299 -25.134 1.00 89.88 217 LEU A N 1
ATOM 1659 C CA . LEU A 1 217 ? 18.132 -13.718 -24.250 1.00 89.88 217 LEU A CA 1
ATOM 1660 C C . LEU A 1 217 ? 18.236 -15.245 -24.152 1.00 89.88 217 LEU A C 1
ATOM 1662 O O . LEU A 1 217 ? 19.337 -15.782 -24.248 1.00 89.88 217 LEU A O 1
ATOM 1666 N N . TRP A 1 218 ? 17.110 -15.951 -24.025 1.00 92.88 218 TRP A N 1
ATOM 1667 C CA . TRP A 1 218 ? 17.088 -17.418 -24.040 1.00 92.88 218 TRP A CA 1
ATOM 1668 C C . TRP A 1 218 ? 17.581 -17.994 -25.369 1.00 92.88 218 TRP A C 1
ATOM 1670 O O . TRP A 1 218 ? 18.332 -18.969 -25.369 1.00 92.88 218 TRP A O 1
ATOM 1680 N N . LEU A 1 219 ? 17.204 -17.384 -26.497 1.00 91.75 219 LEU A N 1
ATOM 1681 C CA . LEU A 1 219 ? 17.684 -17.788 -27.817 1.00 91.75 219 LEU A CA 1
ATOM 1682 C C . LEU A 1 219 ? 19.197 -17.580 -27.947 1.00 91.75 219 LEU A C 1
ATOM 1684 O O . LEU A 1 219 ? 19.898 -18.487 -28.384 1.00 91.75 219 LEU A O 1
ATOM 1688 N N . LEU A 1 220 ? 19.706 -16.415 -27.539 1.00 91.44 220 LEU A N 1
ATOM 1689 C CA . LEU A 1 220 ? 21.142 -16.123 -27.540 1.00 91.44 220 LEU A CA 1
ATOM 1690 C C . LEU A 1 220 ? 21.916 -17.115 -26.667 1.00 91.44 220 LEU A C 1
ATOM 1692 O O . LEU A 1 220 ? 22.917 -17.671 -27.112 1.00 91.44 220 LEU A O 1
ATOM 1696 N N . PHE A 1 221 ? 21.415 -17.392 -25.461 1.00 92.25 221 PHE A N 1
ATOM 1697 C CA . PHE A 1 221 ? 22.004 -18.380 -24.562 1.00 92.25 221 PHE A CA 1
ATOM 1698 C C . PHE A 1 221 ? 22.033 -19.782 -25.190 1.00 92.25 221 PHE A C 1
ATOM 1700 O O . PHE A 1 221 ? 23.051 -20.468 -25.124 1.00 92.25 221 PHE A O 1
ATOM 1707 N N . ALA A 1 222 ? 20.949 -20.198 -25.851 1.00 90.38 222 ALA A N 1
ATOM 1708 C CA . ALA A 1 222 ? 20.883 -21.483 -26.543 1.00 90.38 222 ALA A CA 1
ATOM 1709 C C . ALA A 1 222 ? 21.865 -21.567 -27.725 1.00 90.38 222 ALA A C 1
ATOM 1711 O O . ALA A 1 222 ? 22.534 -22.585 -27.893 1.00 90.38 222 ALA A O 1
ATOM 1712 N N . LEU A 1 223 ? 21.987 -20.502 -28.523 1.00 89.88 223 LEU A N 1
ATOM 1713 C CA . LEU A 1 223 ? 22.926 -20.443 -29.649 1.00 89.88 223 LEU A CA 1
ATOM 1714 C C . LEU A 1 223 ? 24.387 -20.524 -29.184 1.00 89.88 223 LEU A C 1
ATOM 1716 O O . LEU A 1 223 ? 25.177 -21.241 -29.800 1.00 89.88 223 LEU A O 1
ATOM 1720 N N . GLN A 1 224 ? 24.715 -19.857 -28.074 1.00 88.50 224 GLN A N 1
ATOM 1721 C CA . GLN A 1 224 ? 26.040 -19.916 -27.458 1.00 88.50 224 GLN A CA 1
ATOM 1722 C C . GLN A 1 224 ? 26.331 -21.296 -26.848 1.00 88.50 224 GLN A C 1
ATOM 1724 O O . GLN A 1 224 ? 27.425 -21.827 -27.005 1.00 88.50 224 GLN A O 1
ATOM 1729 N N . TYR A 1 225 ? 25.348 -21.934 -26.201 1.00 88.56 225 TYR A N 1
ATOM 1730 C CA . TYR A 1 225 ? 25.497 -23.300 -25.681 1.00 88.56 225 TYR A CA 1
ATOM 1731 C C . TYR A 1 225 ? 25.746 -24.333 -26.795 1.00 88.56 225 TYR A C 1
ATOM 1733 O O . TYR A 1 225 ? 26.472 -25.306 -26.600 1.00 88.56 225 TYR A O 1
ATOM 1741 N N . LEU A 1 226 ? 25.162 -24.114 -27.975 1.00 90.50 226 LEU A N 1
ATOM 1742 C CA . LEU A 1 226 ? 25.318 -24.978 -29.146 1.00 90.50 226 LEU A CA 1
ATOM 1743 C C . LEU A 1 226 ? 26.584 -24.676 -29.976 1.00 90.50 226 LEU A C 1
ATOM 1745 O O . LEU A 1 226 ? 26.766 -25.308 -31.016 1.00 90.50 226 LEU A O 1
ATOM 1749 N N . ASN A 1 227 ? 27.458 -23.751 -29.542 1.00 79.62 227 ASN A N 1
ATOM 1750 C CA . ASN A 1 227 ? 28.646 -23.283 -30.281 1.00 79.62 227 ASN A CA 1
ATOM 1751 C C . ASN A 1 227 ? 28.336 -22.816 -31.719 1.00 79.62 227 ASN A C 1
ATOM 1753 O O . ASN A 1 227 ? 29.173 -22.921 -32.618 1.00 79.62 227 ASN A O 1
ATOM 1757 N N . VAL A 1 228 ? 27.115 -22.330 -31.959 1.00 70.50 228 VAL A N 1
ATOM 1758 C CA . VAL A 1 228 ? 26.731 -21.717 -33.242 1.00 70.50 228 VAL A CA 1
ATOM 1759 C C . VAL A 1 228 ? 27.191 -20.248 -33.288 1.00 70.50 228 VAL A C 1
ATOM 1761 O O . VAL A 1 228 ? 27.300 -19.669 -34.369 1.00 70.50 228 VAL A O 1
ATOM 1764 N N . LEU A 1 229 ? 27.503 -19.678 -32.118 1.00 53.50 229 LEU A N 1
ATOM 1765 C CA . LEU A 1 229 ? 28.075 -18.355 -31.860 1.00 53.50 229 LEU A CA 1
ATOM 1766 C C . LEU A 1 229 ? 29.151 -18.449 -30.775 1.00 53.50 229 LEU A C 1
ATOM 1768 O O . LEU A 1 229 ? 28.963 -19.270 -29.848 1.00 53.50 229 LEU A O 1
#

Secondary structure (DSSP, 8-state):
--HHHHHHHHHHHHHHHHHHHHHHTTSS---PPPPHHHHHHHHHHHHHHHHHHHHHHHHHHHHHHHHHHTT----EEES-GGGHHHHHHHHHHHHHHTT-GGG--GGGEEE-SSTTTHHHHHHHHHHHHH--SEEEEES---HHHIIIIIHHHHHTT-EEEEE---HHHHHHHHHHSSEEE-HHHHHHHHHHHHT-HHHHHHHHHHHHHHHHHHHHHHHHHHHHHTT--

Foldseek 3Di:
DDPVVVVVVCVVVVVVVVVVVCVVVVVDDDDDPDDVVVVVVVVVCVVVVCLLVQLLLLVLLQVLLVCLLVVHQAQAEALDPVCLVVSLVSSLNSNVVNVHNVRRDSVSRYYDPNSQPVRLVVLLVCCVPVVDQEEEAGDEDDPSNLCRNLVSCQVSVHAYEYQEYDPVCQVSCVVSHPYYDYSLVSSVNSCVSVVDPVSNVVSVVVVVVVVVVVVVVVVVVVCVVVVVD